Protein AF-A0A8E0VHL1-F1 (afdb_monomer_lite)

Foldseek 3Di:
DVVVVVVVVVCCVPPPVVVVLVPDPVNVVVLVVLLVLLLVLLLCVVVVHDDDPVSVVSNVVSPVVDDPVSNVVSNVVSVVVNVVVVVVVVCVVPPDDPPPCNVVPPPPDDDDDDDDDDDDPPDDDPVVVVVVVVVPDDPVSVVVVCVVVVHDPPDPPVVVQPPPDDPDDDDDDDPDDWDDDDDPPDDDDDTPPDDPPVVPPDPPDDPDDDDD

Sequence (212 aa):
MKMWHYAYICILEETVRRRRRMWSWDHIKQHRIMVKGYIILWVKYLSGEKFSPDQQRLLEELEDALDVFNIVLCRQQAELQYTQSKAKRSDSSGGGSGGWFGWFTRSSSDSSTSSSQTTSVMAGDSNDLMQRFHSEMTKEEKARLYAAIQYSETGSLSGKFPSAYISSVIHVTLSQLSFTLIDEHLRLVNCCSNFLNTLKYLPVVFRLGFVE

Secondary structure (DSSP, 8-state):
-HHHHHHHHHHIIIIIIHHHHHT-HHHHHHHHHHHHHHHHHHHHHHTTPPPPHHHHHHHHHHHHHS-HHHHHHHHHHHHHHHHHHHHHHHHTTS-----TTTTTT-TT-SS--------------HHHHHHHHHHH--HHHHHHHHHHTT--SS--------TT--S----------------TTSS-------S-TTSTT-----------

pLDDT: mean 70.36, std 21.39, range [25.36, 97.44]

Structure (mmCIF, N/CA/C/O backbone):
data_AF-A0A8E0VHL1-F1
#
_entry.id   AF-A0A8E0VHL1-F1
#
loop_
_atom_site.group_PDB
_atom_site.id
_atom_site.type_symbol
_atom_site.label_atom_id
_atom_site.label_alt_id
_atom_site.label_comp_id
_atom_site.label_asym_id
_atom_site.label_entity_id
_atom_site.label_seq_id
_atom_site.pdbx_PDB_ins_code
_atom_site.Cartn_x
_atom_site.Cartn_y
_atom_site.Cartn_z
_atom_site.occupancy
_atom_site.B_iso_or_equiv
_atom_site.auth_seq_id
_atom_site.auth_comp_id
_atom_site.auth_asym_id
_atom_site.auth_atom_id
_atom_site.pdbx_PDB_model_num
ATOM 1 N N . MET A 1 1 ? 3.101 -8.760 -38.456 1.00 65.31 1 MET A N 1
ATOM 2 C CA . MET A 1 1 ? 3.969 -7.989 -37.530 1.00 65.31 1 MET A CA 1
ATOM 3 C C . MET A 1 1 ? 3.336 -7.639 -36.171 1.00 65.31 1 MET A C 1
ATOM 5 O O . MET A 1 1 ? 4.088 -7.357 -35.251 1.00 65.31 1 MET A O 1
ATOM 9 N N . LYS A 1 2 ? 2.003 -7.687 -35.984 1.00 81.38 2 LYS A N 1
ATOM 10 C CA . LYS A 1 2 ? 1.342 -7.259 -34.726 1.00 81.38 2 LYS A CA 1
ATOM 11 C C . LYS A 1 2 ? 1.722 -8.074 -33.472 1.00 81.38 2 LYS A C 1
ATOM 13 O O . LYS A 1 2 ? 1.855 -7.494 -32.403 1.00 81.38 2 LYS A O 1
ATOM 18 N N . MET A 1 3 ? 1.965 -9.381 -33.605 1.00 92.12 3 MET A N 1
ATOM 19 C CA . MET A 1 3 ? 2.283 -10.252 -32.457 1.00 92.12 3 MET A CA 1
ATOM 20 C C . MET A 1 3 ? 3.656 -9.969 -31.839 1.00 92.12 3 MET A C 1
ATOM 22 O O . MET A 1 3 ? 3.795 -9.969 -30.622 1.00 92.12 3 MET A O 1
ATOM 26 N N . TRP A 1 4 ? 4.653 -9.644 -32.662 1.00 93.31 4 TRP A N 1
ATOM 27 C CA . TRP A 1 4 ? 5.984 -9.269 -32.180 1.00 93.31 4 TRP A CA 1
ATOM 28 C C . TRP A 1 4 ? 5.977 -7.922 -31.456 1.00 93.31 4 TRP A C 1
ATOM 30 O O . TRP A 1 4 ? 6.660 -7.757 -30.451 1.00 93.31 4 TRP A O 1
ATOM 40 N N . HIS A 1 5 ? 5.155 -6.979 -31.924 1.00 94.19 5 HIS A N 1
ATOM 41 C CA . HIS A 1 5 ? 4.957 -5.706 -31.236 1.00 94.19 5 HIS A CA 1
ATOM 42 C C . HIS A 1 5 ? 4.263 -5.894 -29.879 1.00 94.19 5 HIS A C 1
ATOM 44 O O . HIS A 1 5 ? 4.688 -5.302 -28.892 1.00 94.19 5 HIS A O 1
ATOM 50 N N . TYR A 1 6 ? 3.253 -6.767 -29.811 1.00 95.25 6 TYR A N 1
ATOM 51 C CA . TYR A 1 6 ? 2.601 -7.127 -28.551 1.00 95.25 6 TYR A CA 1
ATOM 52 C C . TYR A 1 6 ? 3.582 -7.781 -27.566 1.00 95.25 6 TYR A C 1
ATOM 54 O O . TYR A 1 6 ? 3.720 -7.303 -26.444 1.00 95.25 6 TYR A O 1
ATOM 62 N N . ALA A 1 7 ? 4.333 -8.799 -28.004 1.00 93.31 7 ALA A N 1
ATOM 63 C CA . ALA A 1 7 ? 5.328 -9.476 -27.168 1.00 93.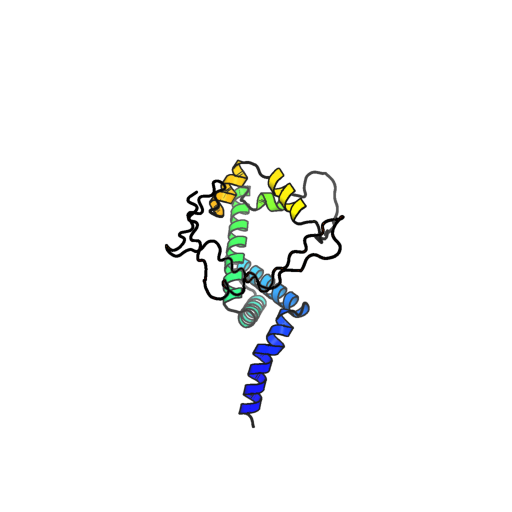31 7 ALA A CA 1
ATOM 64 C C . ALA A 1 7 ? 6.396 -8.506 -26.631 1.00 93.31 7 ALA A C 1
ATOM 66 O O . ALA A 1 7 ? 6.760 -8.563 -25.457 1.00 93.31 7 ALA A O 1
ATOM 67 N N . TYR A 1 8 ? 6.851 -7.569 -27.468 1.00 94.06 8 TYR A N 1
ATOM 68 C CA . TYR A 1 8 ? 7.765 -6.507 -27.055 1.00 94.06 8 TYR A CA 1
ATOM 69 C C . TYR A 1 8 ? 7.158 -5.598 -25.975 1.00 94.06 8 TYR A C 1
ATOM 71 O O . TYR A 1 8 ? 7.821 -5.315 -24.977 1.00 94.06 8 TYR A O 1
ATOM 79 N N . ILE A 1 9 ? 5.900 -5.165 -26.139 1.00 95.31 9 ILE A N 1
ATOM 80 C CA . ILE A 1 9 ? 5.207 -4.325 -25.151 1.00 95.31 9 ILE A CA 1
ATOM 81 C C . ILE A 1 9 ? 5.045 -5.060 -23.820 1.00 95.31 9 ILE A C 1
ATOM 83 O O . ILE A 1 9 ? 5.301 -4.455 -22.782 1.00 95.31 9 ILE A O 1
ATOM 87 N N . CYS A 1 10 ? 4.673 -6.343 -23.836 1.00 93.25 10 CYS A N 1
ATOM 88 C CA . CYS A 1 10 ? 4.535 -7.144 -22.618 1.00 93.25 10 CYS A CA 1
ATOM 89 C C . CYS A 1 10 ? 5.834 -7.151 -21.806 1.00 93.25 10 CYS A C 1
ATOM 91 O O . CYS A 1 10 ? 5.825 -6.791 -20.630 1.00 93.25 10 CYS A O 1
ATOM 93 N N . ILE A 1 11 ? 6.962 -7.464 -22.455 1.00 93.38 11 ILE A N 1
ATOM 94 C CA . ILE A 1 11 ? 8.279 -7.456 -21.803 1.00 93.38 11 ILE A CA 1
ATOM 95 C C . ILE A 1 11 ? 8.597 -6.050 -21.282 1.00 93.38 11 ILE A C 1
ATOM 97 O O . ILE A 1 11 ? 9.006 -5.881 -20.136 1.00 93.38 11 ILE A O 1
ATOM 101 N N . LEU A 1 12 ? 8.382 -5.020 -22.099 1.00 94.69 12 LEU A N 1
ATOM 102 C CA . LEU A 1 12 ? 8.729 -3.650 -21.742 1.00 94.69 12 LEU A CA 1
ATOM 103 C C . LEU A 1 12 ? 7.916 -3.121 -20.547 1.00 94.69 12 LEU A C 1
ATOM 105 O O . LEU A 1 12 ? 8.487 -2.462 -19.671 1.00 94.69 12 LEU A O 1
ATOM 109 N N . GLU A 1 13 ? 6.613 -3.403 -20.487 1.00 92.81 13 GLU A N 1
ATOM 110 C CA . GLU A 1 13 ? 5.759 -3.023 -19.358 1.00 92.81 13 GLU A CA 1
ATOM 111 C C . GLU A 1 13 ? 6.134 -3.772 -18.078 1.00 92.81 13 GLU A C 1
ATOM 113 O O . GLU A 1 13 ? 6.287 -3.154 -17.018 1.00 92.81 13 GLU A O 1
ATOM 118 N N . GLU A 1 14 ? 6.346 -5.084 -18.181 1.00 90.62 14 GLU A N 1
ATOM 119 C CA . GLU A 1 14 ? 6.550 -5.948 -17.024 1.00 90.62 14 GLU A CA 1
ATOM 120 C C . GLU A 1 14 ? 7.956 -5.827 -16.423 1.00 90.62 14 GLU A C 1
ATOM 122 O O . GLU A 1 14 ? 8.101 -5.719 -15.202 1.00 90.62 14 GLU A O 1
ATOM 127 N N . THR A 1 15 ? 9.009 -5.799 -17.247 1.00 90.00 15 THR A N 1
ATOM 128 C CA . THR A 1 15 ? 10.392 -5.842 -16.745 1.00 90.00 15 THR A CA 1
ATOM 129 C C . THR A 1 15 ? 11.013 -4.462 -16.588 1.00 90.00 15 THR A C 1
ATOM 131 O O . THR A 1 15 ? 11.738 -4.224 -15.618 1.00 90.00 15 THR A O 1
ATOM 134 N N . VAL A 1 16 ? 10.758 -3.542 -17.524 1.00 91.12 16 VAL A N 1
ATOM 135 C CA . VAL A 1 16 ? 11.454 -2.247 -17.574 1.00 91.12 16 VAL A CA 1
ATOM 136 C C . VAL A 1 16 ? 10.627 -1.151 -16.911 1.00 91.12 16 VAL A C 1
ATOM 138 O O . VAL A 1 16 ? 11.089 -0.520 -15.955 1.00 91.12 16 VAL A O 1
ATOM 141 N N . ARG A 1 17 ? 9.399 -0.910 -17.390 1.00 92.06 17 ARG A N 1
ATOM 142 C CA . ARG A 1 17 ? 8.557 0.192 -16.896 1.00 92.06 17 ARG A CA 1
ATOM 143 C C . ARG A 1 17 ? 8.102 -0.038 -15.464 1.00 92.06 17 ARG A C 1
ATOM 145 O O . ARG A 1 17 ? 8.170 0.910 -14.686 1.00 92.06 17 ARG A O 1
ATOM 152 N N . ARG A 1 18 ? 7.698 -1.259 -15.090 1.00 88.94 18 ARG A N 1
ATOM 153 C CA . ARG A 1 18 ? 7.325 -1.584 -13.702 1.00 88.94 18 ARG A CA 1
ATOM 154 C C . ARG A 1 18 ? 8.444 -1.242 -12.721 1.00 88.94 18 ARG A C 1
ATOM 156 O O . ARG A 1 18 ? 8.211 -0.489 -11.781 1.00 88.94 18 ARG A O 1
ATOM 163 N N . ARG A 1 19 ? 9.669 -1.728 -12.964 1.00 89.69 19 ARG A N 1
ATOM 164 C CA . ARG A 1 19 ? 10.821 -1.458 -12.085 1.00 89.69 19 ARG A CA 1
ATOM 165 C C . ARG A 1 19 ? 11.133 0.033 -12.023 1.00 89.69 19 ARG A C 1
ATOM 167 O O . ARG A 1 19 ? 11.275 0.570 -10.935 1.00 89.69 19 ARG A O 1
ATOM 174 N N . ARG A 1 20 ? 11.167 0.727 -13.166 1.00 90.06 20 ARG A N 1
ATOM 175 C CA . ARG A 1 20 ? 11.416 2.177 -13.189 1.00 90.06 20 ARG A CA 1
ATOM 176 C C . ARG A 1 20 ? 10.359 2.958 -12.399 1.00 90.06 20 ARG A C 1
ATOM 178 O O . ARG A 1 20 ? 10.717 3.860 -11.651 1.00 90.06 20 ARG A O 1
ATOM 185 N N . ARG A 1 21 ? 9.075 2.620 -12.561 1.00 89.50 21 ARG A N 1
ATOM 186 C CA . ARG A 1 21 ? 7.965 3.261 -11.836 1.00 89.50 21 ARG A CA 1
ATOM 187 C C . ARG A 1 21 ? 8.036 2.993 -10.336 1.00 89.50 21 ARG A C 1
ATOM 189 O O . ARG A 1 21 ? 7.832 3.915 -9.561 1.00 89.50 21 ARG A O 1
ATOM 196 N N . MET A 1 22 ? 8.392 1.775 -9.932 1.00 86.25 22 MET A N 1
ATOM 197 C CA . MET A 1 22 ? 8.473 1.386 -8.520 1.00 86.25 22 MET A CA 1
ATOM 198 C C . MET A 1 22 ? 9.491 2.214 -7.721 1.00 86.25 22 MET A C 1
ATOM 200 O O . MET A 1 22 ? 9.272 2.451 -6.540 1.00 86.25 22 MET A O 1
ATOM 204 N N . TRP A 1 23 ? 10.560 2.688 -8.370 1.00 87.81 23 TRP A N 1
ATOM 205 C CA . TRP A 1 23 ? 11.591 3.545 -7.765 1.00 87.81 23 TRP A CA 1
ATOM 206 C C . TRP A 1 23 ? 11.430 5.036 -8.089 1.00 87.81 23 TRP A C 1
ATOM 208 O O . TRP A 1 23 ? 12.257 5.851 -7.685 1.00 87.81 23 TRP A O 1
ATOM 218 N N . SER A 1 24 ? 10.388 5.417 -8.831 1.00 94.31 24 SER A N 1
ATOM 219 C CA . SER A 1 24 ? 10.118 6.819 -9.133 1.00 94.31 24 SER A CA 1
ATOM 220 C C . SER A 1 24 ? 9.390 7.468 -7.956 1.00 94.31 24 SER A C 1
ATOM 222 O O . SER A 1 24 ? 8.310 7.034 -7.548 1.00 94.31 24 SER A O 1
ATOM 224 N N . TRP A 1 25 ? 9.975 8.534 -7.407 1.00 94.62 25 TRP A N 1
ATOM 225 C CA . TRP A 1 25 ? 9.385 9.265 -6.285 1.00 94.62 25 TRP A CA 1
ATOM 226 C C . TRP A 1 25 ? 8.018 9.853 -6.615 1.00 94.62 25 TRP A C 1
ATOM 228 O O . TRP A 1 25 ? 7.123 9.809 -5.772 1.00 94.62 25 TRP A O 1
ATOM 238 N N . ASP A 1 26 ? 7.831 10.350 -7.836 1.00 95.44 26 ASP A N 1
ATOM 239 C CA . ASP A 1 26 ? 6.548 10.897 -8.276 1.00 95.44 26 ASP A CA 1
ATOM 240 C C . ASP A 1 26 ? 5.461 9.821 -8.293 1.00 95.44 26 ASP A C 1
ATOM 242 O O . ASP A 1 26 ? 4.359 10.050 -7.793 1.00 95.44 26 ASP A O 1
ATOM 246 N N . HIS A 1 27 ? 5.789 8.621 -8.782 1.00 93.00 27 HIS A N 1
ATOM 247 C CA . HIS A 1 27 ? 4.859 7.497 -8.809 1.00 93.00 27 HIS A CA 1
ATOM 248 C C . HIS A 1 27 ? 4.516 7.019 -7.396 1.00 93.00 27 HIS A C 1
ATOM 250 O O . HIS A 1 27 ? 3.341 6.853 -7.069 1.00 93.00 27 HIS A O 1
ATOM 256 N N . ILE A 1 28 ? 5.524 6.877 -6.527 1.00 93.81 28 ILE A N 1
ATOM 257 C CA . ILE A 1 28 ? 5.323 6.528 -5.115 1.00 93.81 28 ILE A CA 1
ATOM 258 C C . ILE A 1 28 ? 4.429 7.576 -4.440 1.00 93.81 28 ILE A C 1
ATOM 260 O O . ILE A 1 28 ? 3.466 7.229 -3.758 1.00 93.81 28 ILE A O 1
ATOM 264 N N . LYS A 1 29 ? 4.711 8.868 -4.635 1.00 96.38 29 LYS A N 1
ATOM 265 C CA . LYS A 1 29 ? 3.940 9.967 -4.044 1.00 96.38 29 LYS A CA 1
ATOM 266 C C . LYS A 1 29 ? 2.484 9.937 -4.503 1.00 96.38 29 LYS A C 1
ATOM 268 O O . LYS A 1 29 ? 1.597 10.004 -3.655 1.00 96.38 29 LYS A O 1
ATOM 273 N N . GLN A 1 30 ? 2.238 9.810 -5.806 1.00 95.12 30 GLN A N 1
ATOM 274 C CA . GLN A 1 30 ? 0.890 9.708 -6.372 1.00 95.12 30 GLN A CA 1
ATOM 275 C C . GLN A 1 30 ? 0.138 8.502 -5.808 1.00 95.12 30 GLN A C 1
ATOM 277 O O . GLN A 1 30 ? -0.973 8.658 -5.308 1.00 95.12 30 GLN A O 1
ATOM 282 N N . HIS A 1 31 ? 0.768 7.325 -5.786 1.00 94.94 31 HIS A N 1
ATOM 283 C CA . HIS A 1 31 ? 0.164 6.122 -5.219 1.00 94.94 31 HIS A CA 1
ATOM 284 C C . HIS A 1 31 ? -0.205 6.301 -3.741 1.00 94.94 31 HIS A C 1
ATOM 286 O O . HIS A 1 31 ? -1.317 5.974 -3.333 1.00 94.94 31 HIS A O 1
ATOM 292 N N . ARG A 1 32 ? 0.669 6.921 -2.936 1.00 95.19 32 ARG A N 1
ATOM 293 C CA . ARG A 1 32 ? 0.356 7.226 -1.530 1.00 95.19 32 ARG A CA 1
ATOM 294 C C . ARG A 1 32 ? -0.799 8.214 -1.373 1.00 95.19 32 ARG A C 1
ATOM 296 O O . ARG A 1 32 ? -1.535 8.110 -0.395 1.00 95.19 32 ARG A O 1
ATOM 303 N N . ILE A 1 33 ? -0.951 9.175 -2.284 1.00 96.00 33 ILE A N 1
ATOM 304 C CA . ILE A 1 33 ? -2.094 10.099 -2.283 1.00 96.00 33 ILE A CA 1
ATOM 305 C C . ILE A 1 33 ? -3.386 9.330 -2.583 1.00 96.00 33 ILE A C 1
ATOM 307 O O . ILE A 1 33 ? -4.350 9.494 -1.839 1.00 96.00 33 ILE A O 1
ATOM 311 N N . MET A 1 34 ? -3.382 8.448 -3.589 1.00 96.12 34 MET A N 1
ATOM 312 C CA . MET A 1 34 ? -4.536 7.606 -3.932 1.00 96.12 34 MET A CA 1
ATOM 313 C C . MET A 1 34 ? -4.953 6.709 -2.759 1.00 96.12 34 MET A C 1
ATOM 315 O O . MET A 1 34 ? -6.106 6.744 -2.341 1.00 96.12 34 MET A O 1
ATOM 319 N N . VAL A 1 35 ? -3.998 5.994 -2.153 1.00 96.62 35 VAL A N 1
ATOM 320 C CA . VAL A 1 35 ? -4.221 5.146 -0.966 1.00 96.62 35 VAL A CA 1
ATOM 321 C C . VAL A 1 35 ? -4.845 5.942 0.183 1.00 96.62 35 VAL A C 1
ATOM 323 O O . VAL A 1 35 ? -5.838 5.521 0.772 1.00 96.62 35 VAL A O 1
ATOM 326 N N . LYS A 1 36 ? -4.309 7.131 0.492 1.00 95.75 36 LYS A N 1
ATOM 327 C CA . LYS A 1 36 ? -4.871 7.996 1.541 1.00 95.75 36 LYS A CA 1
ATOM 328 C C . LYS A 1 36 ? -6.287 8.464 1.207 1.00 95.75 36 LYS A C 1
ATOM 330 O O . LYS A 1 36 ? -7.139 8.453 2.091 1.00 95.75 36 LYS A O 1
ATOM 335 N N . GLY A 1 37 ? -6.5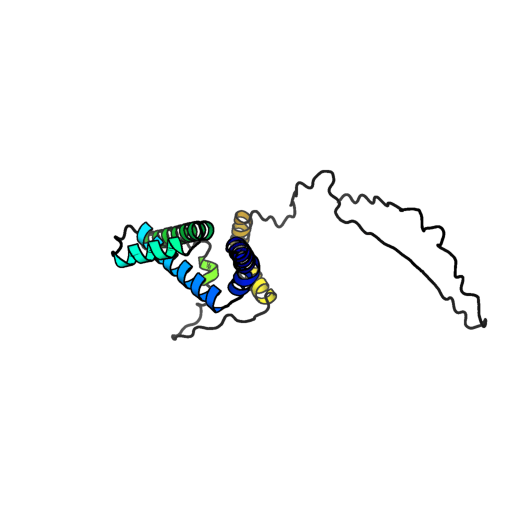28 8.873 -0.038 1.00 95.56 37 GLY A N 1
ATOM 336 C CA . GLY A 1 37 ? -7.850 9.287 -0.509 1.00 95.56 37 GLY A CA 1
ATOM 337 C C . GLY A 1 37 ? -8.878 8.169 -0.358 1.00 95.56 37 GLY A C 1
ATOM 338 O O . GLY A 1 37 ? -9.943 8.392 0.216 1.00 95.56 37 GLY A O 1
ATOM 339 N N . TYR A 1 38 ? -8.512 6.953 -0.767 1.00 97.12 38 TYR A N 1
ATOM 340 C CA . TYR A 1 38 ? -9.357 5.769 -0.643 1.00 97.12 38 TYR A CA 1
ATOM 341 C C . TYR A 1 38 ? -9.705 5.460 0.817 1.00 97.12 38 TYR A C 1
ATOM 343 O O . TYR A 1 38 ? -10.877 5.303 1.149 1.00 97.12 38 TYR A O 1
ATOM 351 N N . ILE A 1 39 ? -8.711 5.454 1.716 1.00 96.00 39 ILE A N 1
ATOM 352 C CA . ILE A 1 39 ? -8.935 5.223 3.153 1.00 96.00 39 ILE A CA 1
ATOM 353 C C . ILE A 1 39 ? -9.924 6.248 3.723 1.00 96.00 39 ILE A C 1
ATOM 355 O O . ILE A 1 39 ? -10.846 5.873 4.441 1.00 96.00 39 ILE A O 1
ATOM 359 N N . ILE A 1 40 ? -9.770 7.534 3.388 1.00 94.38 40 ILE A N 1
ATOM 360 C CA . ILE A 1 40 ? -10.661 8.598 3.875 1.00 94.38 40 ILE A CA 1
ATOM 361 C C . ILE A 1 40 ? -12.098 8.378 3.391 1.00 94.38 40 ILE A C 1
ATOM 363 O O . ILE A 1 40 ? -13.032 8.477 4.189 1.00 94.38 40 ILE A O 1
ATOM 367 N N . LEU A 1 41 ? -12.287 8.076 2.103 1.00 95.06 41 LEU A N 1
ATOM 368 C CA . LEU A 1 41 ? -13.612 7.793 1.546 1.00 95.06 41 LEU A CA 1
ATOM 369 C C . LEU A 1 41 ? -14.232 6.550 2.193 1.00 95.06 41 LEU A C 1
ATOM 371 O O . LEU A 1 41 ? -15.400 6.576 2.574 1.00 95.06 41 LEU A O 1
ATOM 375 N N . TRP A 1 42 ? -13.446 5.495 2.406 1.00 95.19 42 TRP A N 1
ATOM 376 C CA . TRP A 1 42 ? -13.936 4.269 3.031 1.00 95.19 42 TRP A CA 1
ATOM 377 C C . TRP A 1 42 ? -14.314 4.460 4.506 1.00 95.19 42 TRP A C 1
ATOM 379 O O . TRP A 1 42 ? -15.320 3.927 4.966 1.00 95.19 42 TRP A O 1
ATOM 389 N N . VAL A 1 43 ? -13.580 5.280 5.264 1.00 93.94 43 VAL A N 1
ATOM 390 C CA . VAL A 1 43 ? -13.971 5.641 6.640 1.00 93.94 43 VAL A CA 1
ATOM 391 C C . VAL A 1 43 ? -15.316 6.382 6.664 1.00 93.94 43 VAL A C 1
ATOM 393 O O . VAL A 1 43 ? -16.134 6.143 7.560 1.00 93.94 43 VAL A O 1
ATOM 396 N N . LYS A 1 44 ? -15.587 7.252 5.680 1.00 92.25 44 LYS A N 1
ATOM 397 C CA . LYS A 1 44 ? -16.897 7.916 5.540 1.00 92.25 44 LYS A CA 1
ATOM 398 C C . LYS A 1 44 ? -18.012 6.923 5.228 1.00 92.25 44 LYS A C 1
ATOM 400 O O . LYS A 1 44 ? -19.066 6.987 5.859 1.00 92.25 44 LYS A O 1
ATOM 405 N N . TYR A 1 45 ? -17.743 5.958 4.347 1.00 91.88 45 TYR A N 1
ATOM 406 C CA . TYR A 1 45 ? -18.663 4.853 4.072 1.00 91.88 45 TYR A CA 1
ATOM 407 C C . TYR A 1 45 ? -19.016 4.077 5.347 1.00 91.88 45 TYR A C 1
ATOM 409 O O . TYR A 1 45 ? -20.190 3.914 5.673 1.00 91.88 45 TYR A O 1
ATOM 417 N N . LEU A 1 46 ? -18.007 3.678 6.132 1.00 91.25 46 LEU A N 1
ATOM 418 C CA . LEU A 1 46 ? -18.208 2.991 7.416 1.00 91.25 46 LEU A CA 1
ATOM 419 C C . LEU A 1 46 ? -18.979 3.846 8.435 1.00 91.25 46 LEU A C 1
ATOM 421 O O . LEU A 1 46 ? -19.672 3.321 9.307 1.00 91.25 46 LEU A O 1
ATOM 425 N N . SER A 1 47 ? -18.888 5.171 8.330 1.00 87.94 47 SER A N 1
ATOM 426 C CA . SER A 1 47 ? -19.639 6.110 9.170 1.00 87.94 47 SER A CA 1
ATOM 427 C C . SER A 1 47 ? -21.114 6.246 8.773 1.00 87.94 47 SER A C 1
ATOM 429 O O . SER A 1 47 ? -21.866 6.887 9.504 1.00 87.94 47 SER A O 1
ATOM 431 N N . GLY A 1 48 ? -21.542 5.621 7.671 1.00 85.25 48 GLY A N 1
ATOM 432 C CA . GLY A 1 48 ? -22.912 5.698 7.159 1.00 85.25 48 GLY A CA 1
ATOM 433 C C . GLY A 1 48 ? -23.234 7.025 6.465 1.00 85.25 48 GLY A C 1
ATOM 434 O O . GLY A 1 48 ? -24.407 7.364 6.310 1.00 85.25 48 GLY A O 1
ATOM 435 N N . GLU A 1 49 ? -22.215 7.797 6.074 1.00 87.38 49 GLU A N 1
ATOM 436 C CA . GLU A 1 49 ? -22.392 9.041 5.324 1.00 87.38 49 GLU A CA 1
ATOM 437 C C . GLU A 1 49 ? -22.791 8.722 3.875 1.00 87.38 49 GLU A C 1
ATOM 439 O O . GLU A 1 49 ? -22.227 7.828 3.241 1.00 87.38 49 GLU A O 1
ATOM 444 N N . LYS A 1 50 ? -23.778 9.446 3.333 1.00 86.62 50 LYS A N 1
ATOM 445 C CA . LYS A 1 50 ? -24.167 9.297 1.926 1.00 86.62 50 LYS A CA 1
ATOM 446 C C . LYS A 1 50 ? -23.115 9.955 1.039 1.00 86.62 50 LYS A C 1
ATOM 448 O O . LYS A 1 50 ? -22.791 11.123 1.241 1.00 86.62 50 LYS A O 1
ATOM 453 N N . PHE A 1 51 ? -22.630 9.228 0.039 1.00 88.62 51 PHE A N 1
ATOM 454 C CA . PHE A 1 51 ? -21.681 9.778 -0.919 1.00 88.62 51 PHE A CA 1
ATOM 455 C C . PHE A 1 51 ? -22.336 10.775 -1.877 1.00 88.62 51 PHE A C 1
ATOM 457 O O . PHE A 1 51 ? -23.437 10.554 -2.383 1.00 88.62 51 PHE A O 1
ATOM 464 N N . SER A 1 52 ? -21.622 11.869 -2.144 1.00 91.19 52 SER A N 1
ATOM 465 C CA . SER A 1 52 ? -21.896 12.743 -3.291 1.00 91.19 52 SER A CA 1
ATOM 466 C C . SER A 1 52 ? -21.625 11.983 -4.602 1.00 91.19 52 SER A C 1
ATOM 468 O O . SER A 1 52 ? -20.716 11.148 -4.616 1.00 91.19 52 SER A O 1
ATOM 470 N N . PRO A 1 53 ? -22.327 12.273 -5.718 1.00 90.50 53 PRO A N 1
ATOM 471 C CA . PRO A 1 53 ? -22.031 11.662 -7.020 1.00 90.50 53 PRO A CA 1
ATOM 472 C C . PRO A 1 53 ? -20.550 11.774 -7.421 1.00 90.50 53 PRO A C 1
ATOM 474 O O . PRO A 1 53 ? -19.992 10.833 -7.979 1.00 90.50 53 PRO A O 1
ATOM 477 N N . ASP A 1 54 ? -19.884 12.876 -7.068 1.00 91.25 54 ASP A N 1
ATOM 478 C CA . ASP A 1 54 ? -18.452 13.063 -7.340 1.00 91.25 54 ASP A CA 1
ATOM 479 C C . ASP A 1 54 ? -17.568 12.140 -6.488 1.00 91.25 54 ASP A C 1
ATOM 481 O O . ASP A 1 54 ? -16.540 11.654 -6.949 1.00 91.25 54 ASP A O 1
ATOM 485 N N . GLN A 1 55 ? -17.973 11.860 -5.245 1.00 91.69 55 GLN A N 1
ATOM 486 C CA . GLN A 1 55 ? -17.247 10.946 -4.358 1.00 91.69 55 GLN A CA 1
ATOM 487 C C . GLN A 1 55 ? -17.401 9.493 -4.797 1.00 91.69 55 GLN A C 1
ATOM 489 O O . GLN A 1 55 ? -16.467 8.716 -4.636 1.00 91.69 55 GLN A O 1
ATOM 494 N N . GLN A 1 56 ? -18.558 9.137 -5.353 1.00 92.62 56 GLN A N 1
ATOM 495 C CA . GLN A 1 56 ? -18.793 7.804 -5.890 1.00 92.62 56 GLN A CA 1
ATOM 496 C C . GLN A 1 56 ? -17.953 7.558 -7.148 1.00 92.62 56 GLN A C 1
ATOM 498 O O . GLN A 1 56 ? -17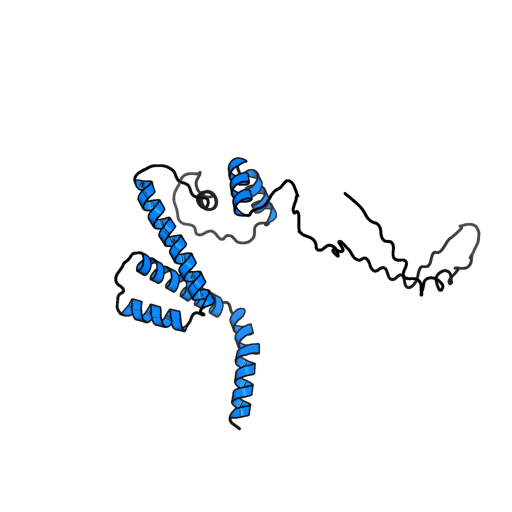.276 6.539 -7.226 1.00 92.62 56 GLN A O 1
ATOM 503 N N . ARG A 1 57 ? -17.897 8.531 -8.067 1.00 94.62 57 ARG A N 1
ATOM 504 C CA . ARG A 1 57 ? -16.998 8.470 -9.233 1.00 94.62 57 ARG A CA 1
ATOM 505 C C . ARG A 1 57 ? -15.532 8.373 -8.826 1.00 94.62 57 ARG A C 1
ATOM 507 O O . ARG A 1 57 ? -14.807 7.535 -9.339 1.00 94.62 57 ARG A O 1
ATOM 514 N N . LEU A 1 58 ? -15.108 9.189 -7.861 1.00 94.50 58 LEU A N 1
ATOM 515 C CA . LEU A 1 58 ? -13.740 9.136 -7.351 1.00 94.50 58 LEU A CA 1
ATOM 516 C C . LEU A 1 58 ? -13.419 7.784 -6.697 1.00 94.50 58 LEU A C 1
ATOM 518 O O . LEU A 1 58 ? -12.294 7.307 -6.799 1.00 94.50 58 LEU A O 1
ATOM 522 N N . LEU A 1 59 ? -14.385 7.169 -6.010 1.00 94.44 59 LEU A N 1
ATOM 523 C CA . LEU A 1 59 ? -14.206 5.842 -5.430 1.00 94.44 59 LEU A CA 1
ATOM 524 C C . LEU A 1 59 ? -13.996 4.789 -6.525 1.00 94.44 59 LEU A C 1
ATOM 526 O O . LEU A 1 59 ? -13.055 4.013 -6.414 1.00 94.44 59 LEU A O 1
ATOM 530 N N . GLU A 1 60 ? -14.809 4.811 -7.582 1.00 95.12 60 GLU A N 1
ATOM 531 C CA . GLU A 1 60 ? -14.669 3.923 -8.745 1.00 95.12 60 GLU A CA 1
ATOM 532 C C . GLU A 1 60 ? -13.301 4.106 -9.427 1.00 95.12 60 GLU A C 1
ATOM 534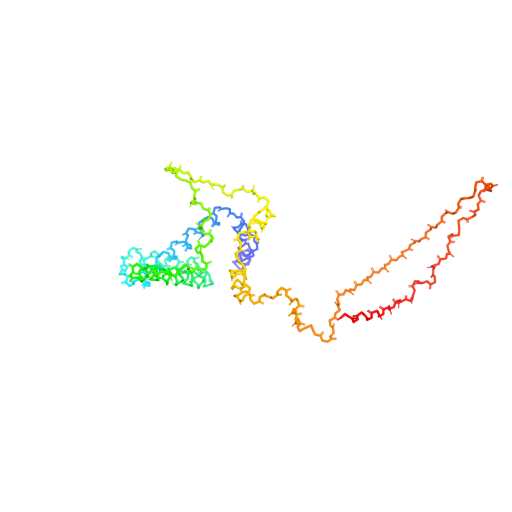 O O . GLU A 1 60 ? -12.577 3.135 -9.625 1.00 95.12 60 GLU A O 1
ATOM 539 N N . GLU A 1 61 ? -12.877 5.351 -9.674 1.00 96.12 61 GLU A N 1
ATOM 540 C CA . GLU A 1 61 ? -11.555 5.655 -10.246 1.00 96.12 61 GLU A CA 1
ATOM 541 C C . GLU A 1 61 ? -10.396 5.135 -9.377 1.00 96.12 61 GLU A C 1
ATOM 543 O O . GLU A 1 61 ? -9.374 4.674 -9.890 1.00 96.12 61 GLU A O 1
ATOM 548 N N . LEU A 1 62 ? -10.535 5.206 -8.050 1.00 96.19 62 LEU A N 1
ATOM 549 C CA . LEU A 1 62 ? -9.535 4.684 -7.120 1.00 96.19 62 LEU A CA 1
ATOM 550 C C . LEU A 1 62 ? -9.530 3.151 -7.078 1.00 96.19 62 LEU A C 1
ATOM 552 O O . LEU A 1 62 ? -8.453 2.570 -6.953 1.00 96.19 62 LEU A O 1
ATOM 556 N N . GLU A 1 63 ? -10.689 2.498 -7.182 1.00 94.75 63 GLU A N 1
ATOM 557 C CA . GLU A 1 63 ? -10.791 1.033 -7.233 1.00 94.75 63 GLU A CA 1
ATOM 558 C C . GLU A 1 63 ? -10.258 0.462 -8.552 1.00 94.75 63 GLU A C 1
ATOM 560 O O . GLU A 1 63 ? -9.635 -0.597 -8.535 1.00 94.75 63 GLU A O 1
ATOM 565 N N . ASP A 1 64 ? -10.391 1.195 -9.659 1.00 95.94 64 ASP A N 1
ATOM 566 C CA . ASP A 1 64 ? -9.774 0.838 -10.940 1.00 95.94 64 ASP A CA 1
ATOM 567 C C . ASP A 1 64 ? -8.245 1.027 -10.934 1.00 95.94 64 ASP A C 1
ATOM 569 O O . ASP A 1 64 ? -7.510 0.306 -11.616 1.00 95.94 64 ASP A O 1
ATOM 573 N N . ALA A 1 65 ? -7.740 2.006 -10.176 1.00 93.62 65 ALA A N 1
ATOM 574 C CA . ALA A 1 65 ? -6.314 2.328 -10.123 1.00 93.62 65 ALA A CA 1
ATOM 575 C C . ALA A 1 65 ? -5.514 1.496 -9.102 1.00 93.62 65 ALA A C 1
ATOM 577 O O . ALA A 1 65 ? -4.306 1.302 -9.285 1.00 93.62 65 ALA A O 1
ATOM 578 N N . LEU A 1 66 ? -6.138 1.052 -8.003 1.00 95.12 66 LEU A N 1
ATOM 579 C CA . LEU A 1 66 ? -5.497 0.233 -6.969 1.00 95.12 66 LEU A CA 1
ATOM 580 C C . LEU A 1 66 ? -5.642 -1.264 -7.271 1.00 95.12 66 LEU A C 1
ATOM 582 O O . LEU A 1 66 ? -6.633 -1.724 -7.821 1.00 95.12 66 LEU A O 1
ATOM 586 N N . ASP A 1 67 ? -4.651 -2.056 -6.858 1.00 92.62 67 ASP A N 1
ATOM 587 C CA . ASP A 1 67 ? -4.770 -3.511 -6.917 1.00 92.62 67 ASP A CA 1
ATOM 588 C C . ASP A 1 67 ? -5.622 -4.056 -5.757 1.00 92.62 67 ASP A C 1
ATOM 590 O O . ASP A 1 67 ? -5.803 -3.428 -4.710 1.00 92.62 67 ASP A O 1
ATOM 594 N N . VAL A 1 68 ? -6.118 -5.282 -5.931 1.00 95.44 68 VAL A N 1
ATOM 595 C CA . VAL A 1 68 ? -6.966 -5.966 -4.941 1.00 95.44 68 VAL A CA 1
ATOM 596 C C . VAL A 1 68 ? -6.293 -6.026 -3.568 1.00 95.44 68 VAL A C 1
ATOM 598 O O . VAL A 1 68 ? -6.950 -5.840 -2.545 1.00 95.44 68 VAL A O 1
ATOM 601 N N . PHE A 1 69 ? -4.978 -6.252 -3.531 1.00 95.19 69 PHE A N 1
ATOM 602 C CA . PHE A 1 69 ? -4.226 -6.304 -2.281 1.00 95.19 69 PHE A CA 1
ATOM 603 C C . PHE A 1 69 ? -4.234 -4.956 -1.546 1.00 95.19 69 PHE A C 1
ATOM 605 O O . PHE A 1 69 ? -4.582 -4.914 -0.364 1.00 95.19 69 PHE A O 1
ATOM 612 N N . ASN A 1 70 ? -3.902 -3.853 -2.226 1.00 95.06 70 ASN A N 1
ATOM 613 C CA . ASN A 1 70 ? -3.918 -2.530 -1.606 1.00 95.06 70 ASN A CA 1
ATOM 614 C C . ASN A 1 70 ? -5.336 -2.125 -1.203 1.00 95.06 70 ASN A C 1
ATOM 616 O O . ASN A 1 70 ? -5.494 -1.529 -0.141 1.00 95.06 70 ASN A O 1
ATOM 620 N N . ILE A 1 71 ? -6.367 -2.483 -1.975 1.00 96.56 71 ILE A N 1
ATOM 621 C CA . ILE A 1 71 ? -7.769 -2.247 -1.595 1.00 96.56 71 ILE A CA 1
ATOM 622 C C . ILE A 1 71 ? -8.084 -2.936 -0.263 1.00 96.56 71 ILE A C 1
ATOM 624 O O . ILE A 1 71 ? -8.569 -2.289 0.667 1.00 96.56 71 ILE A O 1
ATOM 628 N N . VAL A 1 72 ? -7.765 -4.228 -0.132 1.00 97.44 72 VAL A N 1
ATOM 629 C CA . VAL A 1 72 ? -7.989 -4.989 1.109 1.00 97.44 72 VAL A CA 1
ATOM 630 C C . VAL A 1 72 ? -7.243 -4.355 2.283 1.00 97.44 72 VAL A C 1
ATOM 632 O O . VAL A 1 72 ? -7.835 -4.140 3.342 1.00 97.44 72 VAL A O 1
ATOM 635 N N . LEU A 1 73 ? -5.973 -3.994 2.087 1.00 96.12 73 LEU A N 1
ATOM 636 C CA . LEU A 1 73 ? -5.162 -3.352 3.120 1.00 96.12 73 LEU A CA 1
ATOM 637 C C . LEU A 1 73 ? -5.755 -2.006 3.558 1.00 96.12 73 LEU A C 1
ATOM 639 O O . LEU A 1 73 ? -5.851 -1.719 4.753 1.00 96.12 73 LEU A O 1
ATOM 643 N N . CYS A 1 74 ? -6.198 -1.187 2.604 1.00 96.62 74 CYS A N 1
ATOM 644 C CA . CYS A 1 74 ? -6.818 0.097 2.901 1.00 96.62 74 CYS A CA 1
ATOM 645 C C . CYS A 1 74 ? -8.125 -0.065 3.680 1.00 96.62 74 CYS A C 1
ATOM 647 O O . CYS A 1 74 ? -8.373 0.706 4.607 1.00 96.62 74 CYS A O 1
ATOM 649 N N . ARG A 1 75 ? -8.952 -1.062 3.336 1.00 96.06 75 ARG A N 1
ATOM 650 C CA . ARG A 1 75 ? -10.207 -1.343 4.049 1.00 96.06 75 ARG A CA 1
ATOM 651 C C . ARG A 1 75 ? -9.944 -1.755 5.495 1.00 96.06 75 ARG A C 1
ATOM 653 O O . ARG A 1 75 ? -10.553 -1.183 6.393 1.00 96.06 75 ARG A O 1
ATOM 660 N N . GLN A 1 76 ? -8.966 -2.629 5.732 1.00 95.75 76 GLN A N 1
ATOM 661 C CA . GLN A 1 76 ? -8.534 -2.986 7.090 1.00 95.75 76 GLN A CA 1
ATOM 662 C C . GLN A 1 76 ? -8.043 -1.759 7.869 1.00 95.75 76 GLN A C 1
ATOM 664 O O . GLN A 1 76 ? -8.444 -1.527 9.009 1.00 95.75 76 GLN A O 1
ATOM 669 N N . GLN A 1 77 ? -7.208 -0.920 7.250 1.00 93.69 77 GLN A N 1
ATOM 670 C CA . GLN A 1 77 ? -6.719 0.301 7.888 1.00 93.69 77 GLN A CA 1
ATOM 671 C C . GLN A 1 77 ? -7.857 1.282 8.208 1.00 93.69 77 GLN A C 1
ATOM 673 O O . GLN A 1 77 ? -7.851 1.914 9.266 1.00 93.69 77 GLN A O 1
ATOM 678 N N . ALA A 1 78 ? -8.837 1.410 7.318 1.00 94.44 78 ALA A N 1
ATOM 679 C CA . ALA A 1 78 ? -10.013 2.241 7.525 1.00 94.44 78 ALA A CA 1
ATOM 680 C C . ALA A 1 78 ? -10.911 1.704 8.653 1.00 94.44 78 ALA A C 1
ATOM 682 O O . ALA A 1 78 ? -11.362 2.487 9.487 1.00 94.44 78 ALA A O 1
ATOM 683 N N . GLU A 1 79 ? -11.116 0.389 8.751 1.00 92.62 79 GLU A N 1
ATOM 684 C CA . GLU A 1 79 ? -11.833 -0.246 9.866 1.00 92.62 79 GLU A CA 1
ATOM 685 C C . GLU A 1 79 ? -11.145 0.018 11.213 1.00 92.62 79 GLU A C 1
ATOM 687 O O . GLU A 1 79 ? -11.799 0.377 12.197 1.00 92.62 79 GLU A O 1
ATOM 692 N N . LEU A 1 80 ? -9.813 -0.066 11.258 1.00 91.25 80 LEU A N 1
ATOM 693 C CA . LEU A 1 80 ? -9.035 0.270 12.453 1.00 91.25 80 LEU A CA 1
ATOM 694 C C . LEU A 1 80 ? -9.183 1.752 12.840 1.00 91.25 80 LEU A C 1
ATOM 696 O O . LEU A 1 80 ? -9.405 2.071 14.008 1.00 91.25 80 LEU A O 1
ATOM 700 N N . GLN A 1 81 ? -9.118 2.674 11.875 1.00 89.69 81 GLN A N 1
ATOM 701 C CA . GLN A 1 81 ? -9.339 4.102 12.145 1.00 89.69 81 GLN A CA 1
ATOM 702 C C . GLN A 1 81 ? -10.768 4.385 12.617 1.00 89.69 81 GLN A C 1
ATOM 704 O O . GLN A 1 81 ? -10.986 5.166 13.547 1.00 89.69 81 GLN A O 1
ATOM 709 N N . TYR A 1 82 ? -11.749 3.724 12.010 1.00 89.81 82 TYR A N 1
ATOM 710 C CA . TYR A 1 82 ? -13.150 3.860 12.372 1.00 89.81 82 TYR A CA 1
ATOM 711 C C . TYR A 1 82 ? -13.425 3.353 13.791 1.00 89.81 82 TYR A C 1
ATOM 713 O O . TYR A 1 82 ? -14.013 4.078 14.598 1.00 89.81 82 TYR A O 1
ATOM 721 N N . THR A 1 83 ? -12.944 2.158 14.139 1.00 85.56 83 THR A N 1
ATOM 722 C CA . THR A 1 83 ? -13.078 1.601 15.496 1.00 85.56 83 THR A CA 1
ATOM 723 C C . THR A 1 83 ? -12.385 2.476 16.540 1.00 85.56 83 THR A C 1
ATOM 725 O O . THR A 1 83 ? -12.980 2.758 17.580 1.00 85.56 83 THR A O 1
ATOM 728 N N . GLN A 1 84 ? -11.196 3.014 16.242 1.00 81.69 84 GLN A N 1
ATOM 729 C CA . GLN A 1 84 ? -10.515 3.972 17.118 1.00 81.69 84 GLN A CA 1
ATOM 730 C C . GLN A 1 84 ? -11.335 5.257 17.319 1.00 81.69 84 GLN A C 1
ATOM 732 O O . GLN A 1 84 ? -11.439 5.761 18.439 1.00 81.69 84 GLN A O 1
ATOM 737 N N . SER A 1 85 ? -11.929 5.799 16.252 1.00 75.44 85 SER A N 1
ATOM 738 C CA . SER A 1 85 ? -12.753 7.010 16.337 1.00 75.44 85 SER A CA 1
ATOM 739 C C . SER A 1 85 ? -14.032 6.792 17.155 1.00 75.44 85 SER A C 1
ATOM 741 O O . SER A 1 85 ? -14.427 7.672 17.920 1.00 75.44 85 SER A O 1
ATOM 743 N N . LYS A 1 86 ? -14.638 5.601 17.064 1.00 73.50 86 LYS A N 1
ATOM 744 C CA . LYS A 1 86 ? -15.775 5.196 17.897 1.00 73.50 86 LYS A CA 1
ATOM 745 C C . LYS A 1 86 ? -15.390 5.039 19.365 1.00 73.50 86 LYS A C 1
ATOM 747 O O . LYS A 1 86 ? -16.089 5.582 20.211 1.00 73.50 86 LYS A O 1
ATOM 752 N N . ALA A 1 87 ? -14.269 4.377 19.655 1.00 66.44 87 ALA A N 1
ATOM 753 C CA . ALA A 1 87 ? -13.772 4.207 21.022 1.00 66.44 87 ALA A CA 1
ATOM 754 C C . ALA A 1 87 ? -13.479 5.557 21.706 1.00 66.44 87 ALA A C 1
ATOM 756 O O . ALA A 1 87 ? -13.846 5.775 22.855 1.00 66.44 87 ALA A O 1
ATOM 757 N N . LYS A 1 88 ? -12.908 6.526 20.976 1.00 62.78 88 LYS A N 1
ATOM 758 C CA . LYS A 1 88 ? -12.690 7.887 21.501 1.00 62.78 88 LYS A CA 1
ATOM 759 C C . LYS A 1 88 ? -13.993 8.633 21.818 1.00 62.78 88 LYS A C 1
ATOM 761 O O . LYS A 1 88 ? -14.012 9.439 22.740 1.00 62.78 88 LYS A O 1
ATOM 766 N N . ARG A 1 89 ? -15.074 8.379 21.068 1.00 59.31 89 ARG A N 1
ATOM 767 C CA . ARG A 1 89 ? -16.404 8.966 21.327 1.00 59.31 89 ARG A CA 1
ATOM 768 C C . ARG A 1 89 ? -17.118 8.313 22.517 1.00 59.31 89 ARG A C 1
ATOM 770 O O . ARG A 1 89 ? -17.917 8.982 23.163 1.00 59.31 89 ARG A O 1
ATOM 777 N N . SER A 1 90 ? -16.844 7.043 22.825 1.00 55.09 90 SER A N 1
ATOM 778 C CA . SER A 1 90 ? -17.362 6.398 24.042 1.00 55.09 90 SER A CA 1
ATOM 779 C C . SER A 1 90 ? -16.582 6.806 25.298 1.00 55.09 90 SER A C 1
ATOM 781 O O . SER A 1 90 ? -17.199 7.052 26.333 1.00 55.09 90 SER A O 1
ATOM 783 N N . ASP A 1 91 ? -15.261 6.990 25.201 1.00 51.78 91 ASP A N 1
ATOM 784 C CA . ASP A 1 91 ? -14.405 7.398 26.332 1.00 51.78 91 ASP A CA 1
ATOM 785 C C . ASP A 1 91 ? -14.624 8.856 26.778 1.00 51.78 91 ASP A C 1
ATOM 787 O O . ASP A 1 91 ? -14.307 9.214 27.910 1.00 51.78 91 ASP A O 1
ATOM 791 N N . SER A 1 92 ? -15.240 9.711 25.949 1.00 49.50 92 SER A N 1
ATOM 792 C CA . SER A 1 92 ? -15.691 11.043 26.388 1.00 49.50 92 SER A CA 1
ATOM 793 C C . SER A 1 92 ? -16.879 11.012 27.367 1.00 49.50 92 SER A C 1
ATOM 795 O O . SER A 1 92 ? -17.289 12.065 27.847 1.00 49.50 92 SER A O 1
ATOM 797 N N . SER A 1 93 ? -17.420 9.827 27.681 1.00 46.16 93 SER A N 1
ATOM 798 C CA . SER A 1 93 ? -18.473 9.621 28.692 1.00 46.16 93 SER A CA 1
ATOM 799 C C . SER A 1 93 ? -18.044 8.768 29.896 1.00 46.16 93 SER A C 1
ATOM 801 O O . SER A 1 93 ? -18.820 8.592 30.830 1.00 46.16 93 SER A O 1
ATOM 803 N N . GLY A 1 94 ? -16.804 8.279 29.925 1.00 39.28 94 GLY A N 1
ATOM 804 C CA . GLY A 1 94 ? -16.292 7.467 31.023 1.00 39.28 94 GLY A CA 1
ATOM 805 C C . GLY A 1 94 ? -14.792 7.291 30.870 1.00 39.28 94 GLY A C 1
ATOM 806 O O . GLY A 1 94 ? -14.330 6.757 29.869 1.00 39.28 94 GLY A O 1
ATOM 807 N N . GLY A 1 95 ? -14.037 7.806 31.837 1.00 49.03 95 GLY A N 1
ATOM 808 C CA . GLY A 1 95 ? -12.587 7.868 31.761 1.00 49.03 95 GLY A CA 1
ATOM 809 C C . GLY A 1 95 ? -11.919 6.504 31.581 1.00 49.03 95 GLY A C 1
ATOM 810 O O . GLY A 1 95 ? -12.229 5.547 32.283 1.00 49.03 95 GLY A O 1
ATOM 811 N N . GLY A 1 96 ? -10.908 6.486 30.712 1.00 51.94 96 GLY A N 1
ATOM 812 C CA . GLY A 1 96 ? -9.759 5.600 30.855 1.00 51.94 96 GLY A CA 1
ATOM 813 C C . GLY A 1 96 ? -9.741 4.367 29.960 1.00 51.94 96 GLY A C 1
ATOM 814 O O . GLY A 1 96 ? -9.860 3.251 30.452 1.00 51.94 96 GLY A O 1
ATOM 815 N N . SER A 1 97 ? -9.394 4.536 28.684 1.00 49.28 97 SER A N 1
ATOM 816 C CA . SER A 1 97 ? -8.691 3.490 27.941 1.00 49.28 97 SER A CA 1
ATOM 817 C C . SER A 1 97 ? -7.681 4.089 26.965 1.00 49.28 97 SER A C 1
ATOM 819 O O . SER A 1 97 ? -7.896 4.226 25.760 1.00 49.28 97 SER A O 1
ATOM 821 N N . GLY A 1 98 ? -6.516 4.459 27.505 1.00 51.56 98 GLY A N 1
ATOM 822 C CA . GLY A 1 98 ? -5.319 4.731 26.715 1.00 51.56 98 GLY A CA 1
ATOM 823 C C . GLY A 1 98 ? -4.854 3.449 26.030 1.00 51.56 98 GLY A C 1
ATOM 824 O O . GLY A 1 98 ? -3.990 2.744 26.541 1.00 51.56 98 GLY A O 1
ATOM 825 N N . GLY A 1 99 ? -5.463 3.125 24.888 1.00 55.91 99 GLY A N 1
ATOM 826 C CA . GLY A 1 99 ? -5.058 2.005 24.049 1.00 55.91 99 GLY A CA 1
ATOM 827 C C . GLY A 1 99 ? -3.585 2.113 23.656 1.00 55.91 99 GLY A C 1
ATOM 828 O O . GLY A 1 99 ? -3.026 3.205 23.574 1.00 55.91 99 GLY A O 1
ATOM 829 N N . TRP A 1 100 ? -2.977 0.969 23.368 1.00 54.16 100 TRP A N 1
ATOM 830 C CA . TRP A 1 100 ? -1.560 0.725 23.062 1.00 54.16 100 TRP A CA 1
ATOM 831 C C . TRP A 1 100 ? -0.870 1.615 22.001 1.00 54.16 100 TRP A C 1
ATOM 833 O O . TRP A 1 100 ? 0.316 1.442 21.757 1.00 54.16 100 TRP A O 1
ATOM 843 N N . PHE A 1 101 ? -1.563 2.569 21.373 1.00 49.38 101 PHE A N 1
ATOM 844 C CA . PHE A 1 101 ? -0.972 3.613 20.524 1.00 49.38 101 PHE A CA 1
ATOM 845 C C . PHE A 1 101 ? -0.770 4.958 21.240 1.00 49.38 101 PHE A C 1
ATOM 847 O O . PHE A 1 101 ? -0.079 5.825 20.713 1.00 49.38 101 PHE A O 1
ATOM 854 N N . GLY A 1 102 ? -1.347 5.152 22.431 1.00 54.59 102 GLY A N 1
ATOM 855 C CA . GLY A 1 102 ? -1.268 6.412 23.176 1.00 54.59 102 GLY A CA 1
ATOM 856 C C . GLY A 1 102 ? 0.149 6.770 23.627 1.00 54.59 102 GLY A C 1
ATOM 857 O O . GLY A 1 102 ? 0.484 7.949 23.703 1.00 54.59 102 GLY A O 1
ATOM 858 N N . TRP A 1 103 ? 0.998 5.769 23.866 1.00 54.47 103 TRP A N 1
ATOM 859 C CA . TRP A 1 103 ? 2.404 5.973 24.221 1.00 54.47 103 TRP A CA 1
ATOM 860 C C . TRP A 1 103 ? 3.278 6.403 23.031 1.00 54.47 103 TRP A C 1
ATOM 862 O O . TRP A 1 103 ? 4.116 7.283 23.195 1.00 54.47 103 TRP A O 1
ATOM 872 N N . PHE A 1 104 ? 3.014 5.911 21.812 1.00 54.81 104 PHE A N 1
ATOM 873 C CA . PHE A 1 104 ? 3.773 6.304 20.612 1.00 54.81 104 PHE A CA 1
ATOM 874 C C . PHE A 1 104 ? 3.559 7.781 20.238 1.00 54.81 104 PHE A C 1
ATOM 876 O O . PHE A 1 104 ? 4.405 8.401 19.604 1.00 54.81 104 PHE A O 1
ATOM 883 N N . THR A 1 105 ? 2.436 8.371 20.657 1.00 50.84 105 THR A N 1
ATOM 884 C CA . THR A 1 105 ? 2.135 9.799 20.465 1.00 50.84 105 THR A CA 1
ATOM 885 C C . THR A 1 105 ? 2.434 10.670 21.688 1.00 50.84 105 THR A C 1
ATOM 887 O O . THR A 1 105 ? 2.251 11.881 21.616 1.00 50.84 105 THR A O 1
ATOM 890 N N . ARG A 1 106 ? 2.853 10.091 22.825 1.00 48.09 106 ARG A N 1
ATOM 891 C CA . ARG A 1 106 ? 3.069 10.831 24.084 1.00 48.09 106 ARG A CA 1
ATOM 892 C C . ARG A 1 106 ? 4.454 11.472 24.217 1.00 48.09 106 ARG A C 1
ATOM 894 O O . ARG A 1 106 ? 4.657 12.248 25.143 1.00 48.09 106 ARG A O 1
ATOM 901 N N . SER A 1 107 ? 5.366 11.245 23.275 1.00 45.03 107 SER A N 1
ATOM 902 C CA . SER A 1 107 ? 6.669 11.922 23.233 1.00 45.03 107 SER A CA 1
ATOM 903 C C . SER A 1 107 ? 6.590 13.251 22.462 1.00 45.03 107 SER A C 1
ATOM 905 O O . SER A 1 107 ? 7.190 13.399 21.404 1.00 45.03 107 SER A O 1
ATOM 907 N N . SER A 1 108 ? 5.768 14.204 22.930 1.00 46.62 108 SER A N 1
ATOM 908 C CA . SER A 1 108 ? 5.893 15.640 22.578 1.00 46.62 108 SER A CA 1
ATOM 909 C C . SER A 1 108 ? 4.956 16.554 23.390 1.00 46.62 108 SER A C 1
ATOM 911 O O . SER A 1 108 ? 4.308 17.445 22.847 1.00 46.62 108 SER A O 1
ATOM 913 N N . SER A 1 109 ? 4.794 16.321 24.695 1.00 41.59 109 SER A N 1
ATOM 914 C CA . SER A 1 109 ? 3.963 17.213 25.516 1.00 41.59 109 SER A CA 1
ATOM 915 C C . SER A 1 109 ? 4.314 17.116 26.999 1.00 41.59 109 SER A C 1
ATOM 917 O O . SER A 1 109 ? 3.503 16.652 27.797 1.00 41.59 109 SER A O 1
ATOM 919 N N . ASP A 1 110 ? 5.498 17.601 27.366 1.00 36.75 110 ASP A N 1
ATOM 920 C CA . ASP A 1 110 ? 5.651 18.281 28.654 1.00 36.75 110 ASP A CA 1
ATOM 921 C C . ASP A 1 110 ? 6.713 19.386 28.564 1.00 36.75 110 ASP A C 1
ATOM 923 O O . ASP A 1 110 ? 7.870 19.215 28.927 1.00 36.75 110 ASP A O 1
ATOM 927 N N . SER A 1 111 ? 6.314 20.508 27.967 1.00 31.30 111 SER A N 1
ATOM 928 C CA . SER A 1 111 ? 6.730 21.851 28.380 1.00 31.30 111 SER A CA 1
ATOM 929 C C . SER A 1 111 ? 5.929 22.869 27.570 1.00 31.30 111 SER A C 1
ATOM 931 O O . SER A 1 111 ? 5.990 22.904 26.343 1.00 31.30 111 SER A O 1
ATOM 933 N N . SER A 1 112 ? 5.136 23.643 28.295 1.00 33.16 112 SER A N 1
ATOM 934 C CA . SER A 1 112 ? 4.457 24.885 27.928 1.00 33.16 112 SER A CA 1
ATOM 935 C C . SER A 1 112 ? 4.912 25.626 26.652 1.00 33.16 112 SER A C 1
ATOM 937 O O . SER A 1 112 ? 6.091 25.886 26.433 1.00 33.16 112 SER A O 1
ATOM 939 N N . THR A 1 113 ? 3.899 26.178 25.965 1.00 25.67 113 THR A N 1
ATOM 940 C CA . THR A 1 113 ? 3.945 27.378 25.096 1.00 25.67 113 THR A CA 1
ATOM 941 C C . THR A 1 113 ? 4.022 27.116 23.586 1.00 25.67 113 THR A C 1
ATOM 943 O O . THR A 1 113 ? 5.069 26.850 23.018 1.00 25.67 113 THR A O 1
ATOM 946 N N . SER A 1 114 ? 2.846 27.248 22.957 1.00 29.67 114 SER A N 1
ATOM 947 C CA . SER A 1 114 ? 2.561 27.758 21.605 1.00 29.67 114 SER A CA 1
ATOM 948 C C . SER A 1 114 ? 3.647 27.712 20.522 1.00 29.67 114 SER A C 1
ATOM 950 O O . SER A 1 114 ? 4.673 28.379 20.634 1.00 29.67 114 SER A O 1
ATOM 952 N N . SER A 1 115 ? 3.236 27.159 19.373 1.00 26.14 115 SER A N 1
ATOM 953 C CA . SER A 1 115 ? 3.471 27.626 17.989 1.00 26.14 115 SER A CA 1
ATOM 954 C C . SER A 1 115 ? 4.032 26.535 17.083 1.00 26.14 115 SER A C 1
ATOM 956 O O . SER A 1 115 ? 5.097 25.982 17.318 1.00 26.14 115 SER A O 1
ATOM 958 N N . SER A 1 116 ? 3.279 26.277 16.014 1.00 34.75 116 SER A N 1
ATOM 959 C CA . SER A 1 116 ? 3.673 25.696 14.734 1.00 34.75 116 SER A CA 1
ATOM 960 C C . SER A 1 116 ? 5.172 25.466 14.524 1.00 34.75 116 SER A C 1
ATOM 962 O O . SER A 1 116 ? 5.899 26.401 14.203 1.00 34.75 116 SER A O 1
ATOM 964 N N . GLN A 1 117 ? 5.602 24.205 14.521 1.00 25.36 117 GLN A N 1
ATOM 965 C CA . GLN A 1 117 ? 6.676 23.796 13.625 1.00 25.36 117 GLN A CA 1
ATOM 966 C C . GLN A 1 117 ? 6.628 22.295 13.362 1.00 25.36 117 GLN A C 1
ATOM 968 O O . GLN A 1 117 ? 6.842 21.455 14.226 1.00 25.36 117 GLN A O 1
ATOM 973 N N . THR A 1 118 ? 6.320 21.980 12.111 1.00 38.75 118 THR A N 1
ATOM 974 C CA . THR A 1 118 ? 6.604 20.707 11.467 1.00 38.75 118 THR A CA 1
ATOM 975 C C . THR A 1 118 ? 8.107 20.441 11.545 1.00 38.75 118 THR A C 1
ATOM 977 O O . THR A 1 118 ? 8.876 21.083 10.830 1.00 38.75 118 THR A O 1
ATOM 980 N N . THR A 1 119 ? 8.539 19.510 12.387 1.00 29.50 119 THR A N 1
ATOM 981 C CA . THR A 1 119 ? 9.950 19.125 12.498 1.00 29.50 119 THR A CA 1
ATOM 982 C C . THR A 1 119 ? 10.142 17.686 12.039 1.00 29.50 119 THR A C 1
ATOM 984 O O . THR A 1 119 ? 9.859 16.710 12.725 1.00 29.50 119 THR A O 1
ATOM 987 N N . SER A 1 120 ? 10.571 17.588 10.780 1.00 35.28 120 SER A N 1
ATOM 988 C CA . SER A 1 120 ? 11.690 16.750 10.338 1.00 35.28 120 SER A CA 1
ATOM 989 C C . SER A 1 120 ? 12.171 15.678 11.327 1.00 35.28 120 SER A C 1
ATOM 991 O O . SER A 1 120 ? 13.091 15.913 12.107 1.00 35.28 120 SER A O 1
ATOM 993 N N . VAL A 1 121 ? 11.637 14.463 11.206 1.00 40.25 121 VAL A N 1
ATOM 994 C CA . VAL A 1 121 ? 12.312 13.257 11.703 1.00 40.25 121 VAL A CA 1
ATOM 995 C C . VAL A 1 121 ? 13.218 12.760 10.578 1.00 40.25 121 VAL A C 1
ATOM 997 O O . VAL A 1 121 ? 12.850 11.898 9.783 1.00 40.25 121 VAL A O 1
ATOM 1000 N N . MET A 1 122 ? 14.376 13.401 10.444 1.00 38.19 122 MET A N 1
ATOM 1001 C CA . MET A 1 122 ? 15.487 12.924 9.626 1.00 38.19 122 MET A CA 1
ATOM 1002 C C . MET A 1 122 ? 16.644 12.589 10.562 1.00 38.19 122 MET A C 1
ATOM 1004 O O . MET A 1 122 ? 17.069 13.438 11.335 1.00 38.19 122 MET A O 1
ATOM 1008 N N . ALA A 1 123 ? 17.132 11.354 10.429 1.00 42.94 123 ALA A N 1
ATOM 1009 C CA . ALA A 1 123 ? 18.455 10.887 10.836 1.00 42.94 123 ALA A CA 1
ATOM 1010 C C . ALA A 1 123 ? 18.858 11.148 12.302 1.00 42.94 123 ALA A C 1
ATOM 1012 O O . ALA A 1 123 ? 19.633 12.050 12.602 1.00 42.94 123 ALA A O 1
ATOM 1013 N N . GLY A 1 124 ? 18.398 10.276 13.199 1.00 36.94 124 GLY A N 1
ATOM 1014 C CA . GLY A 1 124 ? 18.997 10.064 14.515 1.00 36.94 124 GLY A CA 1
ATOM 1015 C C . GLY A 1 124 ? 19.155 8.564 14.738 1.00 36.94 124 GLY A C 1
ATOM 1016 O O . GLY A 1 124 ? 18.219 7.816 14.472 1.00 36.94 124 GLY A O 1
ATOM 1017 N N . ASP A 1 125 ? 20.359 8.155 15.124 1.00 50.31 125 ASP A N 1
ATOM 1018 C CA . ASP A 1 125 ? 20.829 6.785 15.340 1.00 50.31 125 ASP A CA 1
ATOM 1019 C C . ASP A 1 125 ? 19.738 5.847 15.892 1.00 50.31 125 ASP A C 1
ATOM 1021 O O . ASP A 1 125 ? 19.181 6.079 16.966 1.00 50.31 125 ASP A O 1
ATOM 1025 N N . SER A 1 126 ? 19.419 4.776 15.156 1.00 56.19 126 SER A N 1
ATOM 1026 C CA . SER A 1 126 ? 18.389 3.799 15.547 1.00 56.19 126 SER A CA 1
ATOM 1027 C C . SER A 1 126 ? 18.641 3.219 16.944 1.00 56.19 126 SER A C 1
ATOM 1029 O O . SER A 1 126 ? 17.696 2.810 17.616 1.00 56.19 126 SER A O 1
ATOM 1031 N N . ASN A 1 127 ? 19.900 3.224 17.398 1.00 58.38 127 ASN A N 1
ATOM 1032 C CA . ASN A 1 127 ? 20.277 2.810 18.745 1.00 58.38 127 ASN A CA 1
ATOM 1033 C C . ASN A 1 127 ? 19.818 3.786 19.838 1.00 58.38 127 ASN A C 1
ATOM 1035 O O . ASN A 1 127 ? 19.385 3.317 20.886 1.00 58.38 127 ASN A O 1
ATOM 1039 N N . ASP A 1 128 ? 19.839 5.105 19.609 1.00 67.69 128 ASP A N 1
ATOM 1040 C CA . ASP A 1 128 ? 19.376 6.098 20.598 1.00 67.69 128 ASP A CA 1
ATOM 1041 C C . ASP A 1 128 ? 17.851 6.023 20.765 1.00 67.69 128 ASP A C 1
ATOM 1043 O O . ASP A 1 128 ? 17.327 6.030 21.879 1.00 67.69 128 ASP A O 1
ATOM 1047 N N . LEU A 1 129 ? 17.121 5.828 19.661 1.00 65.06 129 LEU A N 1
ATOM 1048 C CA . LEU A 1 129 ? 15.674 5.606 19.713 1.00 65.06 129 LEU A CA 1
ATOM 1049 C C . LEU A 1 129 ? 15.333 4.313 20.471 1.00 65.06 129 LEU A C 1
ATOM 1051 O O . LEU A 1 129 ? 14.419 4.294 21.294 1.00 65.06 129 LEU A O 1
ATOM 1055 N N . MET A 1 130 ? 16.083 3.238 20.212 1.00 64.94 130 MET A N 1
ATOM 1056 C CA . MET A 1 130 ? 15.885 1.948 20.871 1.00 64.94 130 MET A CA 1
ATOM 1057 C C . MET A 1 130 ? 16.225 2.029 22.363 1.00 64.94 130 MET A C 1
ATOM 1059 O O . MET A 1 130 ? 15.493 1.498 23.193 1.00 64.94 130 MET A O 1
ATOM 1063 N N . GLN A 1 131 ? 17.281 2.756 22.727 1.00 69.88 131 GLN A N 1
ATOM 1064 C CA . GLN A 1 131 ? 17.676 2.961 24.116 1.00 69.88 131 GLN A CA 1
ATOM 1065 C C . GLN A 1 131 ? 16.641 3.782 24.893 1.00 69.88 131 GLN A C 1
ATOM 1067 O O . GLN A 1 131 ? 16.260 3.380 25.992 1.00 69.88 131 GLN A O 1
ATOM 1072 N N . ARG A 1 132 ? 16.114 4.861 24.298 1.00 66.69 132 ARG A N 1
ATOM 1073 C CA . ARG A 1 132 ? 15.010 5.651 24.871 1.00 66.69 132 ARG A CA 1
ATOM 1074 C C . ARG A 1 132 ? 13.749 4.813 25.058 1.00 66.69 132 ARG A C 1
ATOM 1076 O O . ARG A 1 132 ? 13.138 4.840 26.123 1.00 66.69 132 ARG A O 1
ATOM 1083 N N . PHE A 1 133 ? 13.421 3.990 24.066 1.00 65.06 133 PHE A N 1
ATOM 1084 C CA . PHE A 1 133 ? 12.291 3.064 24.119 1.00 65.06 133 PHE A CA 1
ATOM 1085 C C . PHE A 1 133 ? 12.435 2.028 25.243 1.00 65.06 133 PHE A C 1
ATOM 1087 O O . PHE A 1 133 ? 11.477 1.740 25.959 1.00 65.06 133 PHE A O 1
ATOM 1094 N N . HIS A 1 134 ? 13.642 1.494 25.443 1.00 65.44 134 HIS A N 1
ATOM 1095 C CA . HIS A 1 134 ? 13.926 0.580 26.546 1.00 65.44 134 HIS A CA 1
ATOM 1096 C C . HIS A 1 134 ? 13.870 1.262 27.917 1.00 65.44 134 HIS A C 1
ATOM 1098 O O . HIS A 1 134 ? 13.428 0.625 28.873 1.00 65.44 134 HIS A O 1
ATOM 1104 N N . SER A 1 135 ? 14.294 2.525 28.026 1.00 68.25 135 SER A N 1
ATOM 1105 C CA . SER A 1 135 ? 14.264 3.270 29.290 1.00 68.25 135 SER A CA 1
ATOM 1106 C C . SER A 1 135 ? 12.876 3.787 29.674 1.00 68.25 135 SER A C 1
ATOM 1108 O O . SER A 1 135 ? 12.588 3.901 30.861 1.00 68.25 135 SER A O 1
ATOM 1110 N N . GLU A 1 136 ? 12.023 4.095 28.694 1.00 67.12 136 GLU A N 1
ATOM 1111 C CA . GLU A 1 136 ? 10.692 4.675 28.925 1.00 67.12 136 GLU A CA 1
ATOM 1112 C C . GLU A 1 136 ? 9.588 3.622 29.118 1.00 67.12 136 GLU A C 1
ATOM 1114 O O . GLU A 1 136 ? 8.516 3.959 29.616 1.00 67.12 136 GLU A O 1
ATOM 1119 N N . MET A 1 137 ? 9.821 2.346 28.779 1.00 64.38 137 MET A N 1
ATOM 1120 C CA . MET A 1 137 ? 8.826 1.293 29.008 1.00 64.38 137 MET A CA 1
ATOM 1121 C C . MET A 1 137 ? 8.720 0.904 30.483 1.00 64.38 137 MET A C 1
ATOM 1123 O O . MET A 1 137 ? 9.668 0.400 31.092 1.00 64.38 137 MET A O 1
ATOM 1127 N N . THR A 1 138 ? 7.511 1.004 31.037 1.00 76.25 138 THR A N 1
ATOM 1128 C CA . THR A 1 138 ? 7.203 0.348 32.311 1.00 76.25 138 THR A CA 1
ATOM 1129 C C . THR A 1 138 ? 7.218 -1.179 32.140 1.00 76.25 138 THR A C 1
ATOM 1131 O O . THR A 1 138 ? 6.931 -1.719 31.067 1.00 76.25 138 THR A O 1
ATOM 1134 N N . LYS A 1 139 ? 7.546 -1.922 33.208 1.00 77.62 139 LYS A N 1
ATOM 1135 C CA . LYS A 1 139 ? 7.616 -3.400 33.167 1.00 77.62 139 LYS A CA 1
ATOM 1136 C C . LYS A 1 139 ? 6.292 -4.039 32.721 1.00 77.62 139 LYS A C 1
ATOM 1138 O O . LYS A 1 139 ? 6.298 -5.079 32.066 1.00 77.62 139 LYS A O 1
ATOM 1143 N N . GLU A 1 140 ? 5.172 -3.401 33.048 1.00 77.25 140 GLU A N 1
ATOM 1144 C CA . GLU A 1 140 ? 3.831 -3.845 32.665 1.00 77.25 140 GLU A CA 1
ATOM 1145 C C . GLU A 1 140 ? 3.555 -3.648 31.170 1.00 77.25 140 GLU A C 1
ATOM 1147 O O . GLU A 1 140 ? 3.009 -4.539 30.519 1.00 77.25 140 GLU A O 1
ATOM 1152 N N . GLU A 1 141 ? 3.964 -2.515 30.598 1.00 79.12 141 GLU A N 1
ATOM 1153 C CA . GLU A 1 141 ? 3.827 -2.244 29.162 1.00 79.12 141 GLU A CA 1
ATOM 1154 C C . GLU A 1 141 ? 4.707 -3.179 28.332 1.00 79.12 141 GLU A C 1
ATOM 1156 O O . GLU A 1 141 ? 4.238 -3.739 27.339 1.00 79.12 141 GLU A O 1
ATOM 1161 N N . LYS A 1 142 ? 5.937 -3.442 28.796 1.00 81.75 142 LYS A N 1
ATOM 1162 C CA . LYS A 1 142 ? 6.845 -4.432 28.198 1.00 81.75 142 LYS A CA 1
ATOM 1163 C C . LYS A 1 142 ? 6.187 -5.817 28.138 1.00 81.75 142 LYS A C 1
ATOM 1165 O O . LYS A 1 142 ? 6.193 -6.454 27.087 1.00 81.75 142 LYS A O 1
ATOM 1170 N N . ALA A 1 143 ? 5.558 -6.260 29.231 1.00 80.00 143 ALA A N 1
ATOM 1171 C CA . ALA A 1 143 ? 4.870 -7.552 29.288 1.00 80.00 143 ALA A CA 1
ATOM 1172 C C . ALA A 1 143 ? 3.668 -7.630 28.327 1.00 80.00 143 ALA A C 1
ATOM 1174 O O . ALA A 1 143 ? 3.467 -8.650 27.667 1.00 80.00 143 ALA A O 1
ATOM 1175 N N . ARG A 1 144 ? 2.890 -6.546 28.201 1.00 79.69 144 ARG A N 1
ATOM 1176 C CA . ARG A 1 144 ? 1.765 -6.469 27.251 1.00 79.69 144 ARG A CA 1
ATOM 1177 C C . ARG A 1 144 ? 2.235 -6.502 25.799 1.00 79.69 144 ARG A C 1
ATOM 1179 O O . ARG A 1 144 ? 1.642 -7.216 24.994 1.00 79.69 144 ARG A O 1
ATOM 1186 N N . LEU A 1 145 ? 3.301 -5.766 25.472 1.00 82.06 145 LEU A N 1
ATOM 1187 C CA . LEU A 1 145 ? 3.913 -5.786 24.143 1.00 82.06 145 LEU A CA 1
ATOM 1188 C C . LEU A 1 145 ? 4.368 -7.205 23.789 1.00 82.06 145 LEU A C 1
ATOM 1190 O O . LEU A 1 145 ? 4.003 -7.713 22.735 1.00 82.06 145 LEU A O 1
ATOM 1194 N N . TYR A 1 146 ? 5.097 -7.854 24.699 1.00 85.81 146 TYR A N 1
ATOM 1195 C CA . TYR A 1 146 ? 5.601 -9.222 24.553 1.00 85.81 146 TYR A CA 1
ATOM 1196 C C . TYR A 1 146 ? 4.491 -10.244 24.328 1.00 85.81 146 TYR A C 1
ATOM 1198 O O . TYR A 1 146 ? 4.588 -11.049 23.404 1.00 85.81 146 TYR A O 1
ATOM 1206 N N . ALA A 1 147 ? 3.398 -10.159 25.087 1.00 83.88 147 ALA A N 1
ATOM 1207 C CA . ALA A 1 147 ? 2.230 -11.006 24.877 1.00 83.88 147 ALA A CA 1
ATOM 1208 C C . ALA A 1 147 ? 1.593 -10.794 23.489 1.00 83.88 147 ALA A C 1
ATOM 1210 O O . ALA A 1 147 ? 1.210 -11.764 22.837 1.00 83.88 147 ALA A O 1
ATOM 1211 N N . ALA A 1 148 ? 1.511 -9.547 23.011 1.00 81.12 148 ALA A N 1
ATOM 1212 C CA . ALA A 1 148 ? 0.907 -9.227 21.718 1.00 81.12 148 ALA A CA 1
ATOM 1213 C C . ALA A 1 148 ? 1.736 -9.728 20.523 1.00 81.12 148 ALA A C 1
ATOM 1215 O O . ALA A 1 148 ? 1.171 -10.226 19.551 1.00 81.12 148 ALA A O 1
ATOM 1216 N N . ILE A 1 149 ? 3.067 -9.628 20.602 1.00 81.19 149 ILE A N 1
ATOM 1217 C CA . ILE A 1 149 ? 3.985 -10.121 19.559 1.00 81.19 149 ILE A CA 1
ATOM 1218 C C . ILE A 1 149 ? 4.407 -11.583 19.771 1.00 81.19 149 ILE A C 1
ATOM 1220 O O . ILE A 1 149 ? 5.233 -12.090 19.017 1.00 81.19 149 ILE A O 1
ATOM 1224 N N . GLN A 1 150 ? 3.858 -12.248 20.794 1.00 71.69 150 GLN A N 1
ATOM 1225 C CA . GLN A 1 150 ? 4.188 -13.622 21.188 1.00 71.69 150 GLN A CA 1
ATOM 1226 C C . GLN A 1 150 ? 5.695 -13.840 21.420 1.00 71.69 150 GLN A C 1
ATOM 1228 O O . GLN A 1 150 ? 6.243 -14.897 21.116 1.00 71.69 150 GLN A O 1
ATOM 1233 N N . TYR A 1 151 ? 6.373 -12.826 21.958 1.00 75.00 151 TYR A N 1
ATOM 1234 C CA . TYR A 1 151 ? 7.796 -12.870 22.282 1.00 75.00 151 TYR A CA 1
ATOM 1235 C C . TYR A 1 151 ? 7.993 -13.167 23.770 1.00 75.00 151 TYR A C 1
ATOM 1237 O O . TYR A 1 151 ? 7.363 -12.540 24.619 1.00 75.00 151 TYR A O 1
ATOM 1245 N N . SER A 1 152 ? 8.899 -14.086 24.100 1.00 76.62 152 SER A N 1
ATOM 1246 C CA . SER A 1 152 ? 9.315 -14.375 25.476 1.00 76.62 152 SER A CA 1
ATOM 1247 C C . SER A 1 152 ? 10.820 -14.157 25.632 1.00 76.62 152 SER A C 1
ATOM 1249 O O . SER A 1 152 ? 11.611 -14.750 24.904 1.00 76.62 152 SER A O 1
ATOM 1251 N N . GLU A 1 153 ? 11.216 -13.326 26.598 1.00 68.88 153 GLU A N 1
ATOM 1252 C CA . GLU A 1 153 ? 12.622 -12.979 26.876 1.00 68.88 153 GLU A CA 1
ATOM 1253 C C . GLU A 1 153 ? 13.407 -14.155 27.483 1.00 68.88 153 GLU A C 1
ATOM 1255 O O . GLU A 1 153 ? 14.590 -14.335 27.206 1.00 68.88 153 GLU A O 1
ATOM 1260 N N . THR A 1 154 ? 12.732 -15.017 28.246 1.00 64.88 154 THR A N 1
ATOM 1261 C CA . THR A 1 154 ? 13.218 -16.353 28.594 1.00 64.88 154 THR A CA 1
ATOM 1262 C C . THR A 1 154 ? 13.163 -17.213 27.339 1.00 64.88 154 THR A C 1
ATOM 1264 O O . THR A 1 154 ? 12.121 -17.774 27.006 1.00 64.88 154 THR A O 1
ATOM 1267 N N . GLY A 1 155 ? 14.273 -17.245 26.602 1.00 61.88 155 GLY A N 1
ATOM 1268 C CA . GLY A 1 155 ? 14.437 -17.924 25.320 1.00 61.88 155 GLY A CA 1
ATOM 1269 C C . GLY A 1 155 ? 14.105 -19.415 25.347 1.00 61.88 155 GLY A C 1
ATOM 1270 O O . GLY A 1 155 ? 14.985 -20.261 25.323 1.00 61.88 155 GLY A O 1
ATOM 1271 N N . SER A 1 156 ? 12.819 -19.734 25.292 1.00 51.78 156 SER A N 1
ATOM 1272 C CA . SER A 1 156 ? 12.306 -20.931 24.649 1.00 51.78 156 SER A CA 1
ATOM 1273 C C . SER A 1 156 ? 11.530 -20.467 23.427 1.00 51.78 156 SER A C 1
ATOM 1275 O O . SER A 1 156 ? 10.320 -20.643 23.295 1.00 51.78 156 SER A O 1
ATOM 1277 N N . LEU A 1 157 ? 12.270 -19.917 22.463 1.00 57.16 157 LEU A N 1
ATOM 1278 C CA . LEU A 1 157 ? 11.977 -20.301 21.096 1.00 57.16 157 LEU A CA 1
ATOM 1279 C C . LEU A 1 157 ? 12.252 -21.805 21.053 1.00 57.16 157 LEU A C 1
ATOM 1281 O O . LEU A 1 157 ? 13.307 -22.244 20.604 1.00 57.16 157 LEU A O 1
ATOM 1285 N N . SER A 1 158 ? 11.287 -22.608 21.510 1.00 55.75 158 SER A N 1
ATOM 1286 C CA . SER A 1 158 ? 11.098 -23.960 21.010 1.00 55.75 158 SER A CA 1
ATOM 1287 C C . SER A 1 158 ? 10.698 -23.801 19.543 1.00 55.75 158 SER A C 1
ATOM 1289 O O . SER A 1 158 ? 9.570 -24.056 19.123 1.00 55.75 158 SER A O 1
ATOM 1291 N N . GLY A 1 159 ? 11.632 -23.261 18.753 1.00 59.09 159 GLY A N 1
ATOM 1292 C CA . GLY A 1 159 ? 11.651 -23.416 17.330 1.00 59.09 159 GLY A CA 1
ATOM 1293 C C . GLY A 1 159 ? 11.573 -24.911 17.163 1.00 59.09 159 GLY A C 1
ATOM 1294 O O . GLY A 1 159 ? 12.441 -25.644 17.636 1.00 59.09 159 GLY A O 1
ATOM 1295 N N . LYS A 1 160 ? 10.468 -25.376 16.589 1.00 62.28 160 LYS A N 1
ATOM 1296 C CA . LYS A 1 160 ? 10.333 -26.747 16.118 1.00 62.28 160 LYS A CA 1
ATOM 1297 C C . LYS A 1 160 ? 11.318 -26.898 14.970 1.00 62.28 160 LYS A C 1
ATOM 1299 O O . LYS A 1 160 ? 10.949 -26.871 13.801 1.00 62.28 160 LYS A O 1
ATOM 1304 N N . PHE A 1 161 ? 12.593 -26.953 15.322 1.00 67.62 161 PHE A N 1
ATOM 1305 C CA . PHE A 1 161 ? 13.657 -27.280 14.420 1.00 67.62 161 PHE A CA 1
ATOM 1306 C C . PHE A 1 161 ? 13.365 -28.709 13.964 1.00 67.62 161 PHE A C 1
ATOM 1308 O O . PHE A 1 161 ? 13.107 -29.581 14.800 1.00 67.62 161 PHE A O 1
ATOM 1315 N N . PRO A 1 162 ? 13.311 -28.958 12.648 1.00 77.25 162 PRO A N 1
ATOM 1316 C CA . PRO A 1 162 ? 13.204 -30.314 12.142 1.00 77.25 162 PRO A CA 1
ATOM 1317 C C . PRO A 1 162 ? 14.297 -31.176 12.777 1.00 77.25 162 PRO A C 1
ATOM 1319 O O . PRO A 1 162 ? 15.387 -30.679 13.058 1.00 77.25 162 PRO A O 1
ATOM 1322 N N . SER A 1 163 ? 14.055 -32.474 12.956 1.00 71.38 163 SER A N 1
ATOM 1323 C CA . SER A 1 163 ? 15.055 -33.390 13.533 1.00 71.38 163 SER A CA 1
ATOM 1324 C C . SER A 1 163 ? 16.392 -33.408 12.772 1.00 71.38 163 SER A C 1
ATOM 1326 O O . SER A 1 163 ? 17.390 -33.896 13.289 1.00 71.38 163 SER A O 1
ATOM 1328 N N . ALA A 1 164 ? 16.416 -32.875 11.548 1.00 75.56 164 ALA A N 1
ATOM 1329 C CA . ALA A 1 164 ? 17.592 -32.708 10.703 1.00 75.56 164 ALA A CA 1
ATOM 1330 C C . ALA A 1 164 ? 18.179 -31.277 10.716 1.00 75.56 164 ALA A C 1
ATOM 1332 O O . ALA A 1 164 ? 18.878 -30.904 9.776 1.00 75.56 164 ALA A O 1
ATOM 1333 N N . TYR A 1 165 ? 17.875 -30.444 11.715 1.00 79.62 165 TYR A N 1
ATOM 1334 C CA . TYR A 1 165 ? 18.426 -29.091 11.800 1.00 79.62 165 TYR A CA 1
ATOM 1335 C C . TYR A 1 165 ? 19.942 -29.115 12.014 1.00 79.62 165 TYR A C 1
ATOM 1337 O O . TYR A 1 165 ? 20.451 -29.790 12.907 1.00 79.62 165 TYR A O 1
ATOM 1345 N N . ILE A 1 166 ? 20.659 -28.348 11.194 1.00 74.94 166 ILE A N 1
ATOM 1346 C CA . ILE A 1 166 ? 22.102 -28.155 11.303 1.00 74.94 166 ILE A CA 1
ATOM 1347 C C . ILE A 1 166 ? 22.324 -26.681 11.633 1.00 74.94 166 ILE A C 1
ATOM 1349 O O . ILE A 1 166 ? 22.041 -25.819 10.805 1.00 74.94 166 ILE A O 1
ATOM 1353 N N . SER A 1 167 ? 22.808 -26.395 12.844 1.00 74.56 167 SER A N 1
ATOM 1354 C CA . SER A 1 167 ? 22.981 -25.021 13.338 1.00 74.56 167 SER A CA 1
ATOM 1355 C C . SER A 1 167 ? 24.048 -24.243 12.574 1.00 74.56 167 SER A C 1
ATOM 1357 O O . SER A 1 167 ? 23.932 -23.033 12.398 1.00 74.56 167 SER A O 1
ATOM 1359 N N . SER A 1 168 ? 25.103 -24.918 12.120 1.00 62.84 168 SER A N 1
ATOM 1360 C CA . SER A 1 168 ? 26.179 -24.325 11.331 1.00 62.84 168 SER A CA 1
ATOM 1361 C C . SER A 1 168 ? 26.930 -25.406 10.566 1.00 62.84 168 SER A C 1
ATOM 1363 O O . SER A 1 168 ? 27.247 -26.462 11.112 1.00 62.84 168 SER A O 1
ATOM 1365 N N . VAL A 1 169 ? 27.240 -25.130 9.300 1.00 72.62 169 VAL A N 1
ATOM 1366 C CA . VAL A 1 169 ? 28.119 -25.967 8.480 1.00 72.62 169 VAL A CA 1
ATOM 1367 C C . VAL A 1 169 ? 29.366 -25.156 8.171 1.00 72.62 169 VAL A C 1
ATOM 1369 O O . VAL A 1 169 ? 29.297 -24.141 7.482 1.00 72.62 169 VAL A O 1
ATOM 1372 N N . ILE A 1 170 ? 30.507 -25.595 8.696 1.00 68.50 170 ILE A N 1
ATOM 1373 C CA . ILE A 1 170 ? 31.790 -24.938 8.462 1.00 68.50 170 ILE A CA 1
ATOM 1374 C C . ILE A 1 170 ? 32.549 -25.748 7.415 1.00 68.50 170 ILE A C 1
ATOM 1376 O O . ILE A 1 170 ? 32.906 -26.903 7.644 1.00 68.50 170 ILE A O 1
ATOM 1380 N N . HIS A 1 171 ? 32.813 -25.127 6.269 1.00 52.56 171 HIS A N 1
ATOM 1381 C CA . HIS A 1 171 ? 33.686 -25.680 5.241 1.00 52.56 171 HIS A CA 1
ATOM 1382 C C . HIS A 1 171 ? 35.031 -24.960 5.293 1.00 52.56 171 HIS A C 1
ATOM 1384 O O . HIS A 1 171 ? 35.126 -23.792 4.924 1.00 52.56 171 HIS A O 1
ATOM 1390 N N . VAL A 1 172 ? 36.073 -25.655 5.749 1.00 61.19 172 VAL A N 1
ATOM 1391 C CA . VAL A 1 172 ? 37.444 -25.134 5.728 1.00 61.19 172 VAL A CA 1
ATOM 1392 C C . VAL A 1 172 ? 38.219 -25.841 4.628 1.00 61.19 172 VAL A C 1
ATOM 1394 O O . VAL A 1 172 ? 38.440 -27.048 4.688 1.00 61.19 172 VAL A O 1
ATOM 1397 N N . THR A 1 173 ? 38.657 -25.081 3.629 1.00 53.03 173 THR A N 1
ATOM 1398 C CA . THR A 1 173 ? 39.565 -25.560 2.584 1.00 53.03 173 THR A CA 1
ATOM 1399 C C . THR A 1 173 ? 40.923 -24.897 2.761 1.00 53.03 173 THR A C 1
ATOM 1401 O O . THR A 1 173 ? 41.097 -23.724 2.431 1.00 53.03 173 THR A O 1
ATOM 1404 N N . LEU A 1 174 ? 41.887 -25.644 3.294 1.00 63.62 174 LEU A N 1
ATOM 1405 C CA . LEU A 1 174 ? 43.255 -25.174 3.486 1.00 63.62 174 LEU A CA 1
ATOM 1406 C C . LEU A 1 174 ? 44.128 -25.649 2.317 1.00 63.62 174 LEU A C 1
ATOM 1408 O O . LEU A 1 174 ? 44.536 -26.807 2.271 1.00 63.62 174 LEU A O 1
ATOM 1412 N N . SER A 1 175 ? 44.388 -24.767 1.351 1.00 58.53 175 SER A N 1
ATOM 1413 C CA . SER A 1 175 ? 45.097 -25.136 0.116 1.00 58.53 175 SER A CA 1
ATOM 1414 C C . SER A 1 175 ? 46.612 -25.258 0.293 1.00 58.53 175 SER A C 1
ATOM 1416 O O . SER A 1 175 ? 47.224 -26.164 -0.274 1.00 58.53 175 SER A O 1
ATOM 1418 N N . GLN A 1 176 ? 47.227 -24.351 1.055 1.00 53.19 176 GLN A N 1
ATOM 1419 C CA . GLN A 1 176 ? 48.661 -24.342 1.346 1.00 53.19 176 GLN A CA 1
ATOM 1420 C C . GLN A 1 176 ? 48.883 -23.765 2.742 1.00 53.19 176 GLN A C 1
ATOM 1422 O O . GLN A 1 176 ? 48.250 -22.780 3.119 1.00 53.19 176 GLN A O 1
ATOM 1427 N N . LEU A 1 177 ? 49.782 -24.381 3.501 1.00 61.59 177 LEU A N 1
ATOM 1428 C CA . LEU A 1 177 ? 50.222 -23.898 4.801 1.00 61.59 177 LEU A CA 1
ATOM 1429 C C . LEU A 1 177 ? 51.746 -24.035 4.849 1.00 61.59 177 LEU A C 1
ATOM 1431 O O . LEU A 1 177 ? 52.285 -25.090 4.516 1.00 61.59 177 LEU A O 1
ATOM 1435 N N . SER A 1 178 ? 52.434 -22.954 5.211 1.00 53.25 178 SER A N 1
ATOM 1436 C CA . SER A 1 178 ? 53.894 -22.889 5.277 1.00 53.25 178 SER A CA 1
ATOM 1437 C C . SER A 1 178 ? 54.320 -22.217 6.572 1.00 53.25 178 SER A C 1
ATOM 1439 O O . SER A 1 178 ? 53.855 -21.118 6.871 1.00 53.25 178 SER A O 1
ATOM 1441 N N . PHE A 1 179 ? 55.240 -22.840 7.301 1.00 52.88 179 PHE A N 1
ATOM 1442 C CA . PHE A 1 179 ? 55.910 -22.213 8.434 1.00 52.88 179 PHE A CA 1
ATOM 1443 C C . PHE A 1 179 ? 57.393 -22.054 8.125 1.00 52.88 179 PHE A C 1
ATOM 1445 O O . PHE A 1 179 ? 58.012 -22.928 7.518 1.00 52.88 179 PHE A O 1
ATOM 1452 N N . THR A 1 180 ? 57.956 -20.937 8.566 1.00 48.75 180 THR A N 1
ATOM 1453 C CA . THR A 1 180 ? 59.388 -20.655 8.499 1.00 48.75 180 THR A CA 1
ATOM 1454 C C . THR A 1 180 ? 59.910 -20.533 9.920 1.00 48.75 180 THR A C 1
ATOM 1456 O O . THR A 1 180 ? 59.555 -19.595 10.631 1.00 48.75 180 THR A O 1
ATOM 1459 N N . LEU A 1 181 ? 60.726 -21.498 10.335 1.00 52.94 181 LEU A N 1
ATOM 1460 C CA . LEU A 1 181 ? 61.476 -21.437 11.584 1.00 52.94 181 LEU A CA 1
ATOM 1461 C C . LEU A 1 181 ? 62.821 -20.780 11.291 1.00 52.94 181 LEU A C 1
ATOM 1463 O O . LEU A 1 181 ? 63.545 -21.221 10.400 1.00 52.94 181 LEU A O 1
ATOM 1467 N N . ILE A 1 182 ? 63.122 -19.709 12.016 1.00 60.62 182 ILE A N 1
ATOM 1468 C CA . ILE A 1 182 ? 64.383 -18.981 11.906 1.00 60.62 182 ILE A CA 1
ATOM 1469 C C . ILE A 1 182 ? 65.084 -19.124 13.253 1.00 60.62 182 ILE A C 1
ATOM 1471 O O . ILE A 1 182 ? 64.519 -18.756 14.280 1.00 60.62 182 ILE A O 1
ATOM 1475 N N . ASP A 1 183 ? 66.289 -19.681 13.228 1.00 64.75 183 ASP A N 1
ATOM 1476 C CA . ASP A 1 183 ? 67.203 -19.762 14.366 1.00 64.75 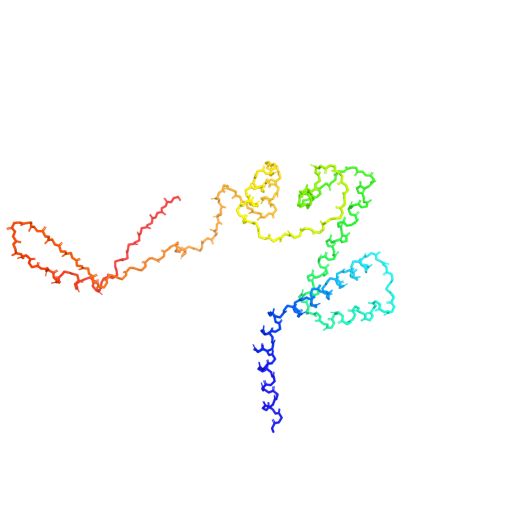183 ASP A CA 1
ATOM 1477 C C . ASP A 1 183 ? 68.375 -18.801 14.097 1.00 64.75 183 ASP A C 1
ATOM 1479 O O . ASP A 1 183 ? 68.948 -18.819 13.003 1.00 64.75 183 ASP A O 1
ATOM 1483 N N . GLU A 1 184 ? 68.707 -17.926 15.051 1.00 63.38 184 GLU A N 1
ATOM 1484 C CA . GLU A 1 184 ? 69.690 -16.842 14.868 1.00 63.38 184 GLU A CA 1
ATOM 1485 C C . GLU A 1 184 ? 71.116 -17.350 14.606 1.00 63.38 184 GLU A C 1
ATOM 1487 O O . GLU A 1 184 ? 71.921 -16.641 13.999 1.00 63.38 184 GLU A O 1
ATOM 1492 N N . HIS A 1 185 ? 71.438 -18.584 15.002 1.00 61.38 185 HIS A N 1
ATOM 1493 C CA . HIS A 1 185 ? 72.803 -19.111 14.913 1.00 61.38 185 HIS A CA 1
ATOM 1494 C C . HIS A 1 185 ? 73.076 -20.042 13.721 1.00 61.38 185 HIS A C 1
ATOM 1496 O O . HIS A 1 185 ? 74.231 -20.412 13.499 1.00 61.38 185 HIS A O 1
ATOM 1502 N N . LEU A 1 186 ? 72.076 -20.384 12.903 1.00 55.09 186 LEU A N 1
ATOM 1503 C CA . LEU A 1 186 ? 72.251 -21.264 11.742 1.00 55.09 186 LEU A CA 1
ATOM 1504 C C . LEU A 1 186 ? 71.683 -20.613 10.476 1.00 55.09 186 LEU A C 1
ATOM 1506 O O . LEU A 1 186 ? 70.476 -20.532 10.262 1.00 55.09 186 LEU A O 1
ATOM 1510 N N . ARG A 1 187 ? 72.583 -20.149 9.596 1.00 54.91 187 ARG A N 1
ATOM 1511 C CA . ARG A 1 187 ? 72.225 -19.630 8.269 1.00 54.91 187 ARG A CA 1
ATOM 1512 C C . ARG A 1 187 ? 71.624 -20.750 7.411 1.00 54.91 187 ARG A C 1
ATOM 1514 O O . ARG A 1 187 ? 72.351 -21.589 6.894 1.00 54.91 187 ARG A O 1
ATOM 1521 N N . LEU A 1 188 ? 70.307 -20.641 7.227 1.00 51.28 188 LEU A N 1
ATOM 1522 C CA . LEU A 1 188 ? 69.405 -21.412 6.364 1.00 51.28 188 LEU A CA 1
ATOM 1523 C C . LEU A 1 188 ? 69.170 -22.866 6.794 1.00 51.28 188 LEU A C 1
ATOM 1525 O O . LEU A 1 188 ? 69.976 -23.757 6.543 1.00 51.28 188 LEU A O 1
ATOM 1529 N N . VAL A 1 189 ? 67.976 -23.112 7.339 1.00 49.66 189 VAL A N 1
ATOM 1530 C CA . VAL A 1 189 ? 67.407 -24.453 7.480 1.00 49.66 189 VAL A CA 1
ATOM 1531 C C . VAL A 1 189 ? 66.178 -24.543 6.580 1.00 49.66 189 VAL A C 1
ATOM 1533 O O . VAL A 1 189 ? 65.305 -23.677 6.597 1.00 49.66 189 VAL A O 1
ATOM 1536 N N . ASN A 1 190 ? 66.176 -25.569 5.734 1.00 49.59 190 ASN A N 1
ATOM 1537 C CA . ASN A 1 190 ? 65.231 -25.792 4.647 1.00 49.59 190 ASN A CA 1
ATOM 1538 C C . ASN A 1 190 ? 63.765 -25.621 5.064 1.00 49.59 190 ASN A C 1
ATOM 1540 O O . ASN A 1 190 ? 63.283 -26.236 6.013 1.00 49.59 190 ASN A O 1
ATOM 1544 N N . CYS A 1 191 ? 63.032 -24.846 4.271 1.00 47.66 191 CYS A N 1
ATOM 1545 C CA . CYS A 1 191 ? 61.582 -24.823 4.290 1.00 47.66 191 CYS A CA 1
ATOM 1546 C C . CYS A 1 191 ? 61.054 -26.184 3.814 1.00 47.66 191 CYS A C 1
ATOM 1548 O O . CYS A 1 191 ? 61.122 -26.523 2.633 1.00 47.66 191 CYS A O 1
ATOM 1550 N N . CYS A 1 192 ? 60.505 -26.973 4.738 1.00 48.25 192 CYS A N 1
ATOM 1551 C CA . CYS A 1 192 ? 59.736 -28.167 4.406 1.00 48.25 192 CYS A CA 1
ATOM 1552 C C . CYS A 1 192 ? 58.427 -27.754 3.714 1.00 48.25 192 CYS A C 1
ATOM 1554 O O . CYS A 1 192 ? 57.363 -27.720 4.326 1.00 48.25 192 CYS A O 1
ATOM 1556 N N . SER A 1 193 ? 58.483 -27.438 2.419 1.00 49.44 193 SER A N 1
ATOM 1557 C CA . SER A 1 193 ? 57.316 -27.600 1.557 1.00 49.44 193 SER A CA 1
ATOM 1558 C C . SER A 1 193 ? 57.092 -29.104 1.417 1.00 49.44 193 SER A C 1
ATOM 1560 O O . SER A 1 193 ? 58.059 -29.813 1.148 1.00 49.44 193 SER A O 1
ATOM 1562 N N . ASN A 1 194 ? 55.859 -29.582 1.570 1.00 46.16 194 ASN A N 1
ATOM 1563 C CA . ASN A 1 194 ? 55.439 -30.995 1.517 1.00 46.16 194 ASN A CA 1
ATOM 1564 C C . ASN A 1 194 ? 55.272 -31.691 2.877 1.00 46.16 194 ASN A C 1
ATOM 1566 O O . ASN A 1 194 ? 55.714 -32.816 3.080 1.00 46.16 194 ASN A O 1
ATOM 1570 N N . PHE A 1 195 ? 54.503 -31.089 3.775 1.00 45.53 195 PHE A N 1
ATOM 1571 C CA . PHE A 1 195 ? 53.587 -31.874 4.603 1.00 45.53 195 PHE A CA 1
ATOM 1572 C C . PHE A 1 195 ? 52.181 -31.354 4.294 1.00 45.53 195 PHE A C 1
ATOM 1574 O O . PHE A 1 195 ? 52.021 -30.154 4.116 1.00 45.53 195 PHE A O 1
ATOM 1581 N N . LEU A 1 196 ? 51.184 -32.236 4.191 1.00 45.69 196 LEU A N 1
ATOM 1582 C CA . LEU A 1 196 ? 49.763 -31.971 3.869 1.00 45.69 196 LEU A CA 1
ATOM 1583 C C . LEU A 1 196 ? 49.278 -32.199 2.422 1.00 45.69 196 LEU A C 1
ATOM 1585 O O . LEU A 1 196 ? 48.116 -31.921 2.137 1.00 45.69 196 LEU A O 1
ATOM 1589 N N . ASN A 1 197 ? 50.046 -32.828 1.523 1.00 42.12 197 ASN A N 1
ATOM 1590 C CA . ASN A 1 197 ? 49.417 -33.398 0.311 1.00 42.12 197 ASN A CA 1
ATOM 1591 C C . ASN A 1 197 ? 48.588 -34.671 0.600 1.00 42.12 197 ASN A C 1
ATOM 1593 O O . ASN A 1 197 ? 47.836 -35.113 -0.263 1.00 42.12 197 ASN A O 1
ATOM 1597 N N . THR A 1 198 ? 48.646 -35.213 1.821 1.00 42.97 198 THR A N 1
ATOM 1598 C CA . THR A 1 198 ? 47.909 -36.423 2.233 1.00 42.97 198 THR A CA 1
ATOM 1599 C C . THR A 1 198 ? 46.562 -36.152 2.914 1.00 42.97 198 THR A C 1
ATOM 1601 O O . THR A 1 198 ? 45.820 -37.095 3.159 1.00 42.97 198 THR A O 1
ATOM 1604 N N . LEU A 1 199 ? 46.198 -34.892 3.193 1.00 44.22 199 LEU A N 1
ATOM 1605 C CA . LEU A 1 199 ? 44.857 -34.548 3.706 1.00 44.22 199 LEU A CA 1
ATOM 1606 C C . LEU A 1 199 ? 43.874 -34.135 2.601 1.00 44.22 199 LEU A C 1
ATOM 1608 O O . LEU A 1 199 ? 42.709 -33.876 2.885 1.00 44.22 199 LEU A O 1
ATOM 1612 N N . LYS A 1 200 ? 44.305 -34.124 1.331 1.00 44.12 200 LYS A N 1
ATOM 1613 C CA . LYS A 1 200 ? 43.465 -33.728 0.187 1.00 44.12 200 LYS A CA 1
ATOM 1614 C C . LYS A 1 200 ? 42.260 -34.641 -0.077 1.00 44.12 200 LYS A C 1
ATOM 1616 O O . LYS A 1 200 ? 41.415 -34.267 -0.880 1.00 44.12 200 LYS A O 1
ATOM 1621 N N . TYR A 1 201 ? 42.149 -35.793 0.591 1.00 42.44 201 TYR A N 1
ATOM 1622 C CA . TYR A 1 201 ? 41.097 -36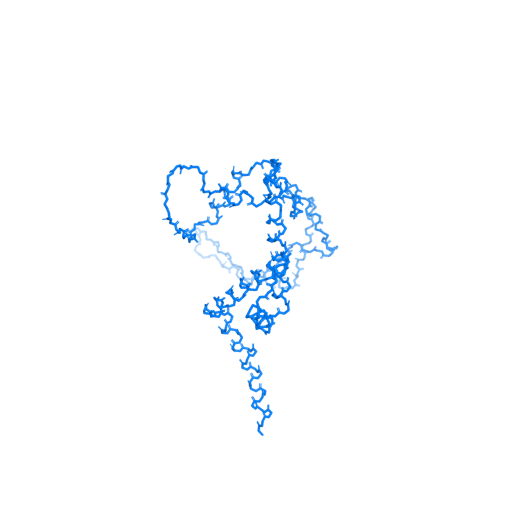.777 0.297 1.00 42.44 201 TYR A CA 1
ATOM 1623 C C . TYR A 1 201 ? 40.355 -37.345 1.508 1.00 42.44 201 TYR A C 1
ATOM 1625 O O . TYR A 1 201 ? 39.639 -38.331 1.362 1.00 42.44 201 TYR A O 1
ATOM 1633 N N . LEU A 1 202 ? 40.458 -36.732 2.688 1.00 40.59 202 LEU A N 1
ATOM 1634 C CA . LEU A 1 202 ? 39.624 -37.135 3.821 1.00 40.59 202 LEU A CA 1
ATOM 1635 C C . LEU A 1 202 ? 38.765 -35.956 4.280 1.00 40.59 202 LEU A C 1
ATOM 1637 O O . LEU A 1 202 ? 39.283 -35.056 4.941 1.00 40.59 202 LEU A O 1
ATOM 1641 N N . PRO A 1 203 ? 37.457 -35.935 3.958 1.00 39.69 203 PRO A N 1
ATOM 1642 C CA . PRO A 1 203 ? 36.534 -35.081 4.682 1.00 39.69 203 PRO A CA 1
ATOM 1643 C C . PRO A 1 203 ? 36.520 -35.560 6.135 1.00 39.69 203 PRO A C 1
ATOM 1645 O O . PRO A 1 203 ? 35.911 -36.577 6.464 1.00 39.69 203 PRO A O 1
ATOM 1648 N N . VAL A 1 204 ? 37.225 -34.853 7.015 1.00 46.25 204 VAL A N 1
ATOM 1649 C CA . VAL A 1 204 ? 37.119 -35.106 8.449 1.00 46.25 204 VAL A CA 1
ATOM 1650 C C . VAL A 1 204 ? 35.814 -34.475 8.917 1.00 46.25 204 VAL A C 1
ATOM 1652 O O . VAL A 1 204 ? 35.724 -33.272 9.152 1.00 46.25 204 VAL A O 1
ATOM 1655 N N . VAL A 1 205 ? 34.766 -35.291 8.982 1.00 43.75 205 VAL A N 1
ATOM 1656 C CA . VAL A 1 205 ? 33.466 -34.887 9.517 1.00 43.75 205 VAL A CA 1
ATOM 1657 C C . VAL A 1 205 ? 33.528 -35.008 11.036 1.00 43.75 205 VAL A C 1
ATOM 1659 O O . VAL A 1 205 ? 33.308 -36.081 11.594 1.00 43.75 205 VAL A O 1
ATOM 1662 N N . PHE A 1 206 ? 33.819 -33.906 11.721 1.00 45.19 206 PHE A N 1
ATOM 1663 C CA . PHE A 1 206 ? 33.612 -33.826 13.163 1.00 45.19 206 PHE A CA 1
ATOM 1664 C C . PHE A 1 206 ? 32.134 -33.546 13.436 1.00 45.19 206 PHE A C 1
ATOM 1666 O O . PHE A 1 206 ? 31.640 -32.450 13.183 1.00 45.19 206 PHE A O 1
ATOM 1673 N N . ARG A 1 207 ? 31.411 -34.542 13.957 1.00 37.78 207 ARG A N 1
ATOM 1674 C CA . ARG A 1 207 ? 30.108 -34.313 14.592 1.00 37.78 207 ARG A CA 1
ATOM 1675 C C . ARG A 1 207 ? 30.351 -33.974 16.056 1.00 37.78 207 ARG A C 1
ATOM 1677 O O . ARG A 1 207 ? 30.431 -34.867 16.892 1.00 37.78 207 ARG A O 1
ATOM 1684 N N . LEU A 1 208 ? 30.493 -32.690 16.359 1.00 41.00 208 LEU A N 1
ATOM 1685 C CA . LEU A 1 208 ? 30.430 -32.210 17.735 1.00 41.00 208 LEU A CA 1
ATOM 1686 C C . LEU A 1 208 ? 28.962 -31.941 18.063 1.00 41.00 208 LEU A C 1
ATOM 1688 O O . LEU A 1 208 ? 28.387 -30.952 17.618 1.00 41.00 208 LEU A O 1
ATOM 1692 N N . GLY A 1 209 ? 28.343 -32.873 18.785 1.00 39.81 209 GLY A N 1
ATOM 1693 C CA . GLY A 1 209 ? 27.054 -32.633 19.419 1.00 39.81 209 GLY A CA 1
ATOM 1694 C C . GLY A 1 209 ? 27.286 -31.838 20.695 1.00 39.81 209 GLY A C 1
ATOM 1695 O O . GLY A 1 209 ? 27.740 -32.408 21.682 1.00 39.81 209 GLY A O 1
ATOM 1696 N N . PHE A 1 210 ? 27.000 -30.539 20.668 1.00 39.19 210 PHE A N 1
ATOM 1697 C CA . PHE A 1 210 ? 26.805 -29.775 21.894 1.00 39.19 210 PHE A CA 1
ATOM 1698 C C . PHE A 1 210 ? 25.331 -29.884 22.273 1.00 39.19 210 PHE A C 1
ATOM 1700 O O . PHE A 1 210 ? 24.454 -29.479 21.511 1.00 39.19 210 PHE A O 1
ATOM 1707 N N . VAL A 1 211 ? 25.083 -30.516 23.417 1.00 44.53 211 VAL A N 1
ATOM 1708 C CA . VAL A 1 211 ? 23.809 -30.445 24.126 1.00 44.53 211 VAL A CA 1
ATOM 1709 C C . VAL A 1 211 ? 23.988 -29.317 25.136 1.00 44.53 211 VAL A C 1
ATOM 1711 O O . VAL A 1 211 ? 24.772 -29.474 26.070 1.00 44.53 211 VAL A O 1
ATOM 1714 N N . GLU A 1 212 ? 23.333 -28.185 24.899 1.00 38.91 212 GLU A N 1
ATOM 1715 C CA . GLU A 1 212 ? 23.011 -27.216 25.954 1.00 38.91 212 GLU A CA 1
ATOM 1716 C C . GLU A 1 212 ? 21.566 -27.439 26.400 1.00 38.91 212 GLU A C 1
ATOM 1718 O O . GLU A 1 212 ? 20.703 -27.642 25.510 1.00 38.91 212 GLU A O 1
#

InterPro domains:
  IPR026847 Vacuolar protein sorting-associated protein 13 [PTHR16166] (4-183)
  IPR026854 Vacuolar protein sorting-associated protein 13, N-terminal domain [PF12624] (3-180)

Radius of gyration: 31.91 Å; chains: 1; bounding box: 97×65×71 Å

Organism: NCBI:txid27845